Protein AF-A0A0D7AGB1-F1 (afdb_monomer_lite)

Secondary structure (DSSP, 8-state):
--STT-TT-SEEPPPEEETTEEEEEEESSEEEEE-TT--EEEEE---EEEEE-----SGGGHHHHHHHHHHHHHHHHHHHHHHS-TTS---HHHHHHHTSTT-SS--EEEEE--SSPPHHHHHHHHHHTTTS-EEEES--TT-GGGG-TTS-S---SSHHHHHHHHHH-HHHHHHHHHHHHHHHHHHHHH--S---HHHHHHHHHHHHHHHHS----------------------TT-HHHHHHHHHHTHHHHHHHHTS---------EEEE------------

Radius of gyration: 19.87 Å; chains: 1; bounding box: 62×45×57 Å

Structure (mmCIF, N/CA/C/O backbone):
data_AF-A0A0D7AGB1-F1
#
_entry.id   AF-A0A0D7AGB1-F1
#
loop_
_atom_site.group_PDB
_atom_site.id
_atom_site.type_symbol
_atom_site.label_atom_id
_atom_site.label_alt_id
_atom_site.label_comp_id
_atom_site.label_asym_id
_atom_site.label_entity_id
_atom_site.label_seq_id
_atom_site.pdbx_PDB_ins_code
_atom_site.Cartn_x
_atom_site.Cartn_y
_atom_site.Cartn_z
_atom_site.occupancy
_atom_site.B_iso_or_equiv
_atom_site.auth_seq_id
_atom_site.auth_comp_id
_atom_site.auth_asym_id
_atom_site.auth_atom_id
_atom_site.pdbx_PDB_model_num
ATOM 1 N N . LEU A 1 1 ? 2.735 13.817 9.075 1.00 76.62 1 LEU A N 1
ATOM 2 C CA . LEU A 1 1 ? 1.790 14.463 8.137 1.00 76.62 1 LEU A CA 1
ATOM 3 C C . LEU A 1 1 ? 0.468 13.712 8.002 1.00 76.62 1 LEU A C 1
ATOM 5 O O . LEU A 1 1 ? -0.556 14.354 8.106 1.00 76.62 1 LEU A O 1
ATOM 9 N N . LEU A 1 2 ? 0.457 12.399 7.732 1.00 88.81 2 LEU A N 1
ATOM 10 C CA . LEU A 1 2 ? -0.810 11.656 7.565 1.00 88.81 2 LEU A CA 1
ATOM 11 C C . LEU A 1 2 ? -1.476 11.236 8.883 1.00 88.81 2 LEU A C 1
ATOM 13 O O . LEU A 1 2 ? -2.690 11.061 8.925 1.00 88.81 2 LEU A O 1
ATOM 17 N N . LEU A 1 3 ? -0.676 11.041 9.933 1.00 93.25 3 LEU A N 1
ATOM 18 C CA . LEU A 1 3 ? -1.144 10.588 11.248 1.00 93.25 3 LEU A CA 1
ATOM 19 C C . LEU A 1 3 ? -1.276 11.727 12.258 1.00 93.25 3 LEU A C 1
ATOM 21 O O . LEU A 1 3 ? -2.039 11.616 13.204 1.00 93.25 3 LEU A O 1
ATOM 25 N N . ASP A 1 4 ? -0.507 12.798 12.072 1.00 92.38 4 ASP A N 1
ATOM 26 C CA . ASP A 1 4 ? -0.501 13.914 13.012 1.00 92.38 4 ASP A CA 1
ATOM 27 C C . ASP A 1 4 ? -1.794 14.724 12.809 1.00 92.38 4 ASP A C 1
ATOM 29 O O . ASP A 1 4 ? -2.192 14.953 11.665 1.00 92.38 4 ASP A O 1
ATOM 33 N N . ASP A 1 5 ? -2.449 15.105 13.909 1.00 91.88 5 ASP A N 1
ATOM 34 C CA . ASP A 1 5 ? -3.751 15.795 13.937 1.00 91.88 5 ASP A CA 1
ATOM 35 C C . ASP A 1 5 ? -4.896 15.044 13.222 1.00 91.88 5 ASP A C 1
ATOM 37 O O . ASP A 1 5 ? -5.830 15.659 12.708 1.00 91.88 5 ASP A O 1
ATOM 41 N N . ASN A 1 6 ? -4.826 13.708 13.155 1.00 93.56 6 ASN A N 1
ATOM 42 C CA . ASN A 1 6 ? -5.891 12.878 12.594 1.00 93.56 6 ASN A CA 1
ATOM 43 C C . ASN A 1 6 ? -6.820 12.336 13.691 1.00 93.56 6 ASN A C 1
ATOM 45 O O . ASN A 1 6 ? -6.431 11.424 14.419 1.00 93.56 6 ASN A O 1
ATOM 49 N N . ASP A 1 7 ? -8.053 12.842 13.761 1.00 95.38 7 ASP A N 1
ATOM 50 C CA . ASP A 1 7 ? -9.053 12.415 14.753 1.00 95.38 7 ASP A CA 1
ATOM 51 C C . ASP A 1 7 ? -9.481 10.938 14.605 1.00 95.38 7 ASP A C 1
ATOM 53 O O . ASP A 1 7 ? -9.991 10.349 15.558 1.00 95.38 7 ASP A O 1
ATOM 57 N N . ASP A 1 8 ? -9.252 10.311 13.443 1.00 94.06 8 ASP A N 1
ATOM 58 C CA . ASP A 1 8 ? -9.545 8.884 13.228 1.00 94.06 8 ASP A CA 1
ATOM 59 C C . ASP A 1 8 ? -8.484 7.948 13.824 1.00 94.06 8 ASP A C 1
ATOM 61 O O . ASP A 1 8 ? -8.670 6.728 13.847 1.00 94.06 8 ASP A O 1
ATOM 65 N N . VAL A 1 9 ? -7.337 8.482 14.249 1.00 96.25 9 VAL A N 1
ATOM 66 C CA . VAL A 1 9 ? -6.228 7.692 14.787 1.00 96.25 9 VAL A CA 1
ATOM 67 C C . VAL A 1 9 ? -6.311 7.689 16.310 1.00 96.25 9 VAL A C 1
ATOM 69 O O . VAL A 1 9 ? -6.087 8.704 16.963 1.00 96.25 9 VAL A O 1
ATOM 72 N N . VAL A 1 10 ? -6.609 6.525 16.889 1.00 96.81 10 VAL A N 1
ATOM 73 C CA . VAL A 1 10 ? -6.779 6.363 18.343 1.00 96.81 10 VAL A CA 1
ATOM 74 C C . VAL A 1 10 ? -5.462 6.156 19.085 1.00 96.81 10 VAL A C 1
ATOM 76 O O . VAL A 1 10 ? -5.370 6.461 20.270 1.00 96.81 10 VAL A O 1
ATOM 79 N N . ASP A 1 11 ? -4.452 5.620 18.401 1.00 96.94 11 ASP A N 1
ATOM 80 C CA . ASP A 1 11 ? -3.132 5.358 18.964 1.00 96.94 11 ASP A CA 1
ATOM 81 C C . ASP A 1 11 ? -2.068 5.446 17.870 1.00 96.94 11 ASP A C 1
ATOM 83 O O . ASP A 1 11 ? -2.295 5.033 16.728 1.00 96.94 11 ASP A O 1
ATOM 87 N N . THR A 1 12 ? -0.908 6.004 18.207 1.00 96.69 12 THR A N 1
ATOM 88 C CA . THR A 1 12 ? 0.216 6.133 17.280 1.00 96.69 12 THR A CA 1
ATOM 89 C C . THR A 1 12 ? 1.516 5.769 17.969 1.00 96.69 12 THR A C 1
ATOM 91 O O . THR A 1 12 ? 1.896 6.375 18.970 1.00 96.69 12 THR A O 1
ATOM 94 N N . GLU A 1 13 ? 2.253 4.841 17.372 1.00 96.25 13 GLU A N 1
ATOM 95 C CA . GLU A 1 13 ? 3.551 4.423 17.878 1.00 96.25 13 GLU A CA 1
ATOM 96 C C . GLU A 1 13 ? 4.656 5.419 17.505 1.00 96.25 13 GLU A C 1
ATOM 98 O O . GLU A 1 13 ? 4.549 6.234 16.576 1.00 96.25 13 GLU A O 1
ATOM 103 N N . THR A 1 14 ? 5.757 5.345 18.248 1.00 96.12 14 THR A N 1
ATOM 104 C CA . THR A 1 14 ? 6.997 6.037 17.898 1.00 96.12 14 THR A CA 1
ATOM 105 C C . THR A 1 14 ? 7.609 5.427 16.640 1.00 96.12 14 THR A C 1
ATOM 107 O O . THR A 1 14 ? 7.447 4.237 16.384 1.00 96.12 14 THR A O 1
ATOM 110 N N . TRP A 1 15 ? 8.353 6.227 15.874 1.00 95.38 15 TRP A N 1
ATOM 111 C CA . TRP A 1 15 ? 9.121 5.719 14.737 1.00 95.38 15 TRP A CA 1
ATOM 112 C C . TRP A 1 15 ? 10.121 4.641 15.182 1.00 95.38 15 TRP A C 1
ATOM 114 O O . TRP A 1 15 ? 10.916 4.860 16.096 1.00 95.38 15 TRP A O 1
ATOM 124 N N . GLU A 1 16 ? 10.079 3.497 14.510 1.00 95.69 16 GLU A N 1
ATOM 125 C CA . GLU A 1 16 ? 10.986 2.365 14.663 1.00 95.69 16 GLU A CA 1
ATOM 126 C C . GLU A 1 16 ? 11.999 2.367 13.510 1.00 95.69 16 GLU A C 1
ATOM 128 O O . GLU A 1 16 ? 11.624 2.406 12.340 1.00 95.69 16 GLU A O 1
ATOM 133 N N . GLU A 1 17 ? 13.294 2.333 13.821 1.00 93.50 17 GLU A N 1
ATOM 134 C CA . GLU A 1 17 ? 14.353 2.254 12.809 1.00 93.50 17 GLU A CA 1
ATOM 135 C C . GLU A 1 17 ? 14.469 0.818 12.276 1.00 93.50 17 GLU A C 1
ATOM 137 O O . GLU A 1 17 ? 14.823 -0.115 13.003 1.00 93.50 17 GLU A O 1
ATOM 142 N N . THR A 1 18 ? 14.217 0.656 10.985 1.00 90.62 18 THR A N 1
ATOM 143 C CA . THR A 1 18 ? 14.333 -0.601 10.242 1.00 90.62 18 THR A CA 1
ATOM 144 C C . THR A 1 18 ? 15.570 -0.577 9.346 1.00 90.62 18 THR A C 1
ATOM 146 O O . THR A 1 18 ? 16.191 0.458 9.127 1.00 90.62 18 THR A O 1
ATOM 149 N N . GLU A 1 19 ? 15.915 -1.728 8.780 1.00 85.88 19 GLU A N 1
ATOM 150 C CA . GLU A 1 19 ? 16.999 -1.860 7.794 1.00 85.88 19 GLU A CA 1
ATOM 151 C C . GLU A 1 19 ? 16.764 -1.065 6.490 1.00 85.88 19 GLU A C 1
ATOM 153 O O . GLU A 1 19 ? 17.699 -0.848 5.720 1.00 85.88 19 GLU A O 1
ATOM 158 N N . HIS A 1 20 ? 15.531 -0.621 6.220 1.00 83.44 20 HIS A N 1
ATOM 159 C CA . HIS A 1 20 ? 15.181 0.089 4.985 1.00 83.44 20 HIS A CA 1
ATOM 160 C C . HIS A 1 20 ? 14.668 1.505 5.201 1.00 83.44 20 HIS A C 1
ATOM 162 O O . HIS A 1 20 ? 14.245 2.126 4.231 1.00 83.44 20 HIS A O 1
ATOM 168 N N . GLY A 1 21 ? 14.678 2.009 6.434 1.00 88.81 21 GLY A N 1
ATOM 169 C CA . GLY A 1 21 ? 14.111 3.306 6.786 1.00 88.81 21 GLY A CA 1
ATOM 170 C C . GLY A 1 21 ? 13.375 3.265 8.116 1.00 88.81 21 GLY A C 1
ATOM 171 O O . GLY A 1 21 ? 13.679 2.445 8.975 1.00 88.81 21 GLY A O 1
ATOM 172 N N . ARG A 1 22 ? 12.378 4.122 8.296 1.00 93.12 22 ARG A N 1
ATOM 173 C CA . ARG A 1 22 ? 11.648 4.273 9.558 1.00 93.12 22 ARG A CA 1
ATOM 174 C C . ARG A 1 22 ? 10.227 3.765 9.410 1.00 93.12 22 ARG A C 1
ATOM 176 O O . ARG A 1 22 ? 9.532 4.155 8.484 1.00 93.12 22 ARG A O 1
ATOM 183 N N . LEU A 1 23 ? 9.773 2.923 10.321 1.00 94.94 23 LEU A N 1
ATOM 184 C CA . LEU A 1 23 ? 8.415 2.398 10.341 1.00 94.94 23 LEU A CA 1
ATOM 185 C C . LEU A 1 23 ? 7.621 3.073 11.455 1.00 94.94 23 LEU A C 1
ATOM 187 O O . LEU A 1 23 ? 8.089 3.174 12.584 1.00 94.94 23 LEU A O 1
ATOM 191 N N . ARG A 1 24 ? 6.409 3.525 11.156 1.00 95.69 24 ARG A N 1
ATOM 192 C CA . ARG A 1 24 ? 5.459 4.014 12.157 1.00 95.69 24 ARG A CA 1
ATOM 193 C C . ARG A 1 24 ? 4.166 3.247 12.029 1.00 95.69 24 ARG A C 1
ATOM 195 O O . ARG A 1 24 ? 3.617 3.146 10.931 1.00 95.69 24 ARG A O 1
ATOM 202 N N . ARG A 1 25 ? 3.679 2.731 13.153 1.00 96.56 25 ARG A N 1
ATOM 203 C CA . ARG A 1 25 ? 2.378 2.072 13.230 1.00 96.56 25 ARG A CA 1
ATOM 204 C C . ARG A 1 25 ? 1.368 2.981 13.899 1.00 96.56 25 ARG A C 1
ATOM 206 O O . ARG A 1 25 ? 1.714 3.797 14.754 1.00 96.56 25 ARG A O 1
ATOM 213 N N . ALA A 1 26 ? 0.125 2.841 13.483 1.00 96.88 26 ALA A N 1
ATOM 214 C CA . ALA A 1 26 ? -0.999 3.546 14.059 1.00 96.88 26 ALA A CA 1
ATOM 215 C C . ALA A 1 26 ? -2.240 2.659 14.056 1.00 96.88 26 ALA A C 1
ATOM 217 O O . ALA A 1 26 ? -2.335 1.681 13.306 1.00 96.88 26 ALA A O 1
ATOM 218 N N . SER A 1 27 ? -3.187 3.023 14.908 1.00 96.75 27 SER A N 1
ATOM 219 C CA . SER A 1 27 ? -4.450 2.319 15.078 1.00 96.75 27 SER A CA 1
ATOM 220 C C . SER A 1 27 ? -5.605 3.267 14.841 1.00 96.75 27 SER A C 1
ATOM 222 O O . SER A 1 27 ? -5.594 4.383 15.352 1.00 96.75 27 SER A O 1
ATOM 224 N N . THR A 1 28 ? -6.625 2.814 14.118 1.00 96.12 28 THR A N 1
ATOM 225 C CA . THR A 1 28 ? -7.886 3.561 13.961 1.00 96.12 28 THR A CA 1
ATOM 226 C C . THR A 1 28 ? -9.000 3.038 14.868 1.00 96.12 28 THR A C 1
ATOM 228 O O . THR A 1 28 ? -10.101 3.574 14.879 1.00 96.12 28 THR A O 1
ATOM 231 N N . TYR A 1 29 ? -8.743 1.960 15.613 1.00 96.06 29 TYR A N 1
ATOM 232 C CA . TYR A 1 29 ? -9.654 1.406 16.610 1.00 96.06 29 TYR A CA 1
ATOM 233 C C . TYR A 1 29 ? -8.893 0.588 17.663 1.00 96.06 29 TYR A C 1
ATOM 235 O O . TYR A 1 29 ? -7.725 0.232 17.480 1.00 96.06 29 TYR A O 1
ATOM 243 N N . TRP A 1 30 ? -9.588 0.287 18.759 1.00 96.19 30 TRP A N 1
ATOM 244 C CA . TRP A 1 30 ? -9.137 -0.613 19.818 1.00 96.19 30 TRP A CA 1
ATOM 245 C C . TRP A 1 30 ? -9.705 -2.015 19.588 1.00 96.19 30 TRP A C 1
ATOM 247 O O . TRP A 1 30 ? -10.876 -2.161 19.237 1.00 96.19 30 TRP A O 1
ATOM 257 N N . ILE A 1 31 ? -8.888 -3.043 19.792 1.00 95.00 31 ILE A N 1
ATOM 258 C CA . ILE A 1 31 ? -9.320 -4.439 19.839 1.00 95.00 31 ILE A CA 1
ATOM 259 C C . ILE A 1 31 ? -9.666 -4.757 21.292 1.00 95.00 31 ILE A C 1
ATOM 261 O O . ILE A 1 31 ? -8.814 -4.661 22.174 1.00 95.00 31 ILE A O 1
ATOM 265 N N . GLU A 1 32 ? -10.917 -5.138 21.534 1.00 95.75 32 GLU A N 1
ATOM 266 C CA . GLU A 1 32 ? -11.351 -5.665 22.825 1.00 95.75 32 GLU A CA 1
ATOM 267 C C . GLU A 1 32 ? -10.978 -7.149 22.918 1.00 95.75 32 GLU A C 1
ATOM 269 O O . GLU A 1 32 ? -11.381 -7.966 22.086 1.00 95.75 32 GLU A O 1
ATOM 274 N N . GLN A 1 33 ? -10.207 -7.502 23.939 1.00 94.06 33 GLN A N 1
ATOM 275 C CA . GLN A 1 33 ? -9.873 -8.874 24.285 1.00 94.06 33 GLN A CA 1
ATOM 276 C C . GLN A 1 33 ? -10.404 -9.199 25.680 1.00 94.06 33 GLN A C 1
ATOM 278 O O . GLN A 1 33 ? -10.357 -8.367 26.584 1.00 94.06 33 GLN A O 1
ATOM 283 N N . LYS A 1 34 ? -10.877 -10.433 25.868 1.00 96.19 34 LYS A N 1
ATOM 284 C CA . LYS A 1 34 ? -11.236 -10.963 27.188 1.00 96.19 34 LYS A CA 1
ATOM 285 C C . LYS A 1 34 ? -10.221 -12.019 27.579 1.00 96.19 34 LYS A C 1
ATOM 287 O O . LYS A 1 34 ? -10.012 -12.976 26.832 1.00 96.19 34 LYS A O 1
ATOM 292 N N . ASP A 1 35 ? -9.573 -11.830 28.721 1.00 93.88 35 ASP A N 1
ATOM 293 C CA . ASP A 1 35 ? -8.626 -12.816 29.229 1.00 93.88 35 ASP A CA 1
ATOM 294 C C . ASP A 1 35 ? -9.345 -14.061 29.790 1.00 93.88 35 ASP A C 1
ATOM 296 O O . ASP A 1 35 ? -10.575 -14.132 29.866 1.00 93.88 35 ASP A O 1
ATOM 300 N N . ALA A 1 36 ? -8.576 -15.075 30.200 1.00 94.81 36 ALA A N 1
ATOM 301 C CA . ALA A 1 36 ? -9.122 -16.310 30.772 1.00 94.81 36 ALA A CA 1
ATOM 302 C C . ALA A 1 36 ? -9.906 -16.094 32.086 1.00 94.81 36 ALA A C 1
ATOM 304 O O . ALA A 1 36 ? -10.612 -16.998 32.534 1.00 94.81 36 ALA A O 1
ATOM 305 N N . HIS A 1 37 ? -9.781 -14.918 32.706 1.00 95.06 37 HIS A N 1
ATOM 306 C CA . HIS A 1 37 ? -10.497 -14.517 33.913 1.00 95.06 37 HIS A CA 1
ATOM 307 C C . HIS A 1 37 ? -11.737 -13.660 33.607 1.00 95.06 37 HIS A C 1
ATOM 309 O O . HIS A 1 37 ? -12.465 -13.299 34.531 1.00 95.06 37 HIS A O 1
ATOM 315 N N . GLY A 1 38 ? -12.006 -13.373 32.329 1.00 94.50 38 GLY A N 1
ATOM 316 C CA . GLY A 1 38 ? -13.118 -12.539 31.885 1.00 94.50 38 GLY A CA 1
ATOM 317 C C . GLY A 1 38 ? -12.878 -11.038 32.061 1.00 94.50 38 GLY A C 1
ATOM 318 O O . GLY A 1 38 ? -13.838 -10.275 31.964 1.00 94.50 38 GLY A O 1
ATOM 319 N N . LEU A 1 39 ? -11.640 -10.607 32.326 1.00 94.81 39 LEU A N 1
ATOM 320 C CA . LEU A 1 39 ? -11.289 -9.190 32.366 1.00 94.81 39 LEU A CA 1
ATOM 321 C C . LEU A 1 39 ? -11.138 -8.657 30.941 1.00 94.81 39 LEU A C 1
ATOM 323 O O . LEU A 1 39 ? -10.498 -9.279 30.090 1.00 94.81 39 LEU A O 1
ATOM 327 N N . GLU A 1 40 ? -11.741 -7.497 30.698 1.00 96.44 40 GLU A N 1
ATOM 328 C CA . GLU A 1 40 ? -11.644 -6.780 29.431 1.00 96.44 40 GLU A CA 1
ATOM 329 C C . GLU A 1 40 ? -10.308 -6.030 29.365 1.00 96.44 40 GLU A C 1
ATOM 331 O O . GLU A 1 40 ? -9.956 -5.258 30.260 1.00 96.44 40 GLU A O 1
ATOM 336 N N . HIS A 1 41 ? -9.561 -6.269 28.293 1.00 94.75 41 HIS A N 1
ATOM 337 C CA . HIS A 1 41 ? -8.324 -5.584 27.953 1.00 94.75 41 HIS A CA 1
ATOM 338 C C . HIS A 1 41 ? -8.462 -4.997 26.549 1.00 94.75 41 HIS A C 1
ATOM 340 O O . HIS A 1 41 ? -8.904 -5.678 25.626 1.00 94.75 41 HIS A O 1
ATOM 346 N N . PHE A 1 42 ? -8.060 -3.741 26.380 1.00 95.31 42 PHE A N 1
ATOM 347 C CA . PHE A 1 42 ? -8.079 -3.065 25.089 1.00 95.31 42 PHE A CA 1
ATOM 348 C C . PHE A 1 42 ? -6.653 -2.926 24.581 1.00 95.31 42 PHE A C 1
ATOM 350 O O . PHE A 1 42 ? -5.798 -2.374 25.272 1.00 95.31 42 PHE A O 1
ATOM 357 N N . GLU A 1 43 ? -6.398 -3.408 23.370 1.00 95.62 43 GLU A N 1
ATOM 358 C CA . GLU A 1 43 ? -5.117 -3.220 22.693 1.00 95.62 43 GLU A CA 1
ATOM 359 C C . GLU A 1 43 ? -5.293 -2.413 21.398 1.00 95.62 43 GLU A C 1
ATOM 361 O O . GLU A 1 43 ? -6.339 -2.499 20.748 1.00 95.62 43 GLU A O 1
ATOM 366 N N . PRO A 1 44 ? -4.307 -1.593 21.012 1.00 96.38 44 PRO A N 1
ATOM 367 C CA . PRO A 1 44 ? -4.365 -0.852 19.759 1.00 96.38 44 PRO A CA 1
ATOM 368 C C . PRO A 1 44 ? -4.294 -1.822 18.566 1.00 96.38 44 PRO A C 1
ATOM 370 O O . PRO A 1 44 ? -3.458 -2.725 18.542 1.00 96.38 44 PRO A O 1
ATOM 373 N N . ALA A 1 45 ? -5.155 -1.641 17.557 1.00 95.19 45 ALA A N 1
ATOM 374 C CA . ALA A 1 45 ? -5.264 -2.577 16.432 1.00 95.19 45 ALA A CA 1
ATOM 375 C C . ALA A 1 45 ? -4.043 -2.626 15.497 1.00 95.19 45 ALA A C 1
ATOM 377 O O . ALA A 1 45 ? -3.876 -3.596 14.758 1.00 95.19 45 ALA A O 1
ATOM 378 N N . ARG A 1 46 ? -3.217 -1.571 15.493 1.00 95.81 46 ARG A N 1
ATOM 379 C CA . ARG A 1 46 ? -2.021 -1.403 14.647 1.00 95.81 46 ARG A CA 1
ATOM 380 C C . ARG A 1 46 ? -2.298 -1.655 13.162 1.00 95.81 46 ARG A C 1
ATOM 382 O O . ARG A 1 46 ? -1.494 -2.254 12.455 1.00 95.81 46 ARG A O 1
ATOM 389 N N . ASN A 1 47 ? -3.459 -1.207 12.688 1.00 93.94 47 ASN A N 1
ATOM 390 C CA . ASN A 1 47 ? -3.970 -1.513 11.354 1.00 93.94 47 ASN A CA 1
ATOM 391 C C . ASN A 1 47 ? -3.454 -0.580 10.239 1.00 93.94 47 ASN A C 1
ATOM 393 O O . ASN A 1 47 ? -3.862 -0.705 9.077 1.00 93.94 47 ASN A O 1
ATOM 397 N N . VAL A 1 48 ? -2.579 0.365 10.587 1.00 95.81 48 VAL A N 1
ATOM 398 C CA . VAL A 1 48 ? -1.937 1.308 9.668 1.00 95.81 48 VAL A CA 1
ATOM 399 C C . VAL A 1 48 ? -0.428 1.245 9.862 1.00 95.81 48 VAL A C 1
ATOM 401 O O . VAL A 1 48 ? 0.064 1.458 10.967 1.00 95.81 48 VAL A O 1
ATOM 404 N N . GLU A 1 49 ? 0.307 1.011 8.778 1.00 95.94 49 GLU A N 1
ATOM 405 C CA . GLU A 1 49 ? 1.767 0.999 8.750 1.00 95.94 49 GLU A CA 1
ATOM 406 C C . GLU A 1 49 ? 2.296 2.007 7.719 1.00 95.94 49 GLU A C 1
ATOM 408 O O . GLU A 1 49 ? 1.901 2.049 6.552 1.00 95.94 49 GLU A O 1
ATOM 413 N N . ILE A 1 50 ? 3.222 2.853 8.149 1.00 95.88 50 ILE A N 1
ATOM 414 C CA . ILE A 1 50 ? 3.862 3.856 7.304 1.00 95.88 50 ILE A CA 1
ATOM 415 C C . ILE A 1 50 ? 5.364 3.603 7.343 1.00 95.88 50 ILE A C 1
ATOM 417 O O . ILE A 1 50 ? 6.004 3.826 8.368 1.00 95.88 50 ILE A O 1
ATOM 421 N N . LEU A 1 51 ? 5.920 3.139 6.227 1.00 95.56 51 LEU A N 1
ATOM 422 C CA . LEU A 1 51 ? 7.344 2.895 6.047 1.00 95.56 51 LEU A CA 1
ATOM 423 C C . LEU A 1 51 ? 7.983 4.056 5.288 1.00 95.56 51 LEU A C 1
ATOM 425 O O . LEU A 1 51 ? 7.812 4.212 4.087 1.00 95.56 51 LEU A O 1
ATOM 429 N N . GLU A 1 52 ? 8.769 4.856 5.977 1.00 93.50 52 GLU A N 1
ATOM 430 C CA . GLU A 1 52 ? 9.574 5.928 5.423 1.00 93.50 52 GLU A CA 1
ATOM 431 C C . GLU A 1 52 ? 10.991 5.438 5.087 1.00 93.50 52 GLU A C 1
ATOM 433 O O . GLU A 1 52 ? 11.889 5.445 5.918 1.00 93.50 52 GLU A O 1
ATOM 438 N N . VAL A 1 53 ? 11.185 5.004 3.850 1.00 90.88 53 VAL A N 1
ATOM 439 C CA . VAL A 1 53 ? 12.466 4.702 3.202 1.00 90.88 53 VAL A CA 1
ATOM 440 C C . VAL A 1 53 ? 13.310 5.954 3.033 1.00 90.88 53 VAL A C 1
ATOM 442 O O . VAL A 1 53 ? 12.751 6.996 2.786 1.00 90.88 53 VAL A O 1
ATOM 445 N N . PRO A 1 54 ? 14.639 5.932 3.086 1.00 83.81 54 PRO A N 1
ATOM 446 C CA . PRO A 1 54 ? 15.398 7.155 2.951 1.00 83.81 54 PRO A CA 1
ATOM 447 C C . PRO A 1 54 ? 15.590 7.721 1.548 1.00 83.81 54 PRO A C 1
ATOM 449 O O . PRO A 1 54 ? 16.066 7.020 0.660 1.00 83.81 54 PRO A O 1
ATOM 452 N N . SER A 1 55 ? 15.299 9.021 1.357 1.00 74.56 55 SER A N 1
ATOM 453 C CA . SER A 1 55 ? 15.862 9.787 0.239 1.00 74.56 55 SER A CA 1
ATOM 454 C C . SER A 1 55 ? 17.341 9.957 0.528 1.00 74.56 55 SER A C 1
ATOM 456 O O . SER A 1 55 ? 17.741 10.706 1.416 1.00 74.56 55 SER A O 1
ATOM 458 N N . SER A 1 56 ? 18.153 9.193 -0.184 1.00 66.25 56 SER A N 1
ATOM 459 C CA .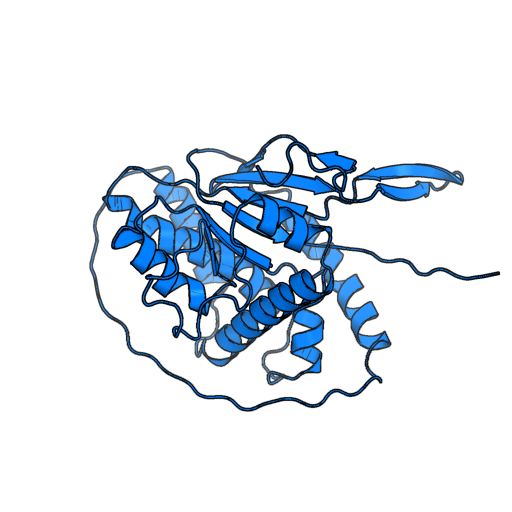 SER A 1 56 ? 19.589 9.384 -0.162 1.00 66.25 56 SER A CA 1
ATOM 460 C C . SER A 1 56 ? 19.925 10.581 -1.042 1.00 66.25 56 SER A C 1
ATOM 462 O O . SER A 1 56 ? 19.642 10.575 -2.238 1.00 66.25 56 SER A O 1
ATOM 464 N N . ASP A 1 57 ? 20.555 11.592 -0.452 1.00 67.81 57 ASP A N 1
ATOM 465 C CA . ASP A 1 57 ? 21.047 12.768 -1.178 1.00 67.81 57 ASP A CA 1
ATOM 466 C C . ASP A 1 57 ? 22.238 12.439 -2.108 1.00 67.81 57 ASP A C 1
ATOM 468 O O . ASP A 1 57 ? 22.697 13.293 -2.870 1.00 67.81 57 ASP A O 1
ATOM 472 N N . ASP A 1 58 ? 22.766 11.208 -2.067 1.00 70.44 58 ASP A N 1
ATOM 473 C CA . ASP A 1 58 ? 23.870 10.776 -2.922 1.00 70.44 58 ASP A CA 1
ATOM 474 C C . ASP A 1 58 ? 23.351 10.340 -4.304 1.00 70.44 58 ASP A C 1
ATOM 476 O O . ASP A 1 58 ? 22.586 9.388 -4.437 1.00 70.44 58 ASP A O 1
ATOM 480 N N . VAL A 1 59 ? 23.826 11.000 -5.364 1.00 51.56 59 VAL A N 1
ATOM 481 C CA . VAL A 1 59 ? 23.478 10.752 -6.781 1.00 51.56 59 VAL A CA 1
ATOM 482 C C . VAL A 1 59 ? 23.726 9.292 -7.208 1.00 51.56 59 VAL A C 1
ATOM 484 O O . VAL A 1 59 ? 23.136 8.801 -8.168 1.00 51.56 59 VAL A O 1
ATOM 487 N N . ARG A 1 60 ? 24.569 8.536 -6.488 1.00 58.00 60 ARG A N 1
ATOM 488 C CA . ARG A 1 60 ? 24.772 7.091 -6.737 1.00 58.00 60 ARG A CA 1
ATOM 489 C C . ARG A 1 60 ? 23.632 6.212 -6.211 1.00 58.00 60 ARG A C 1
ATOM 491 O O . ARG A 1 60 ? 23.593 5.017 -6.510 1.00 58.00 60 ARG A O 1
ATOM 498 N N . SER A 1 61 ? 22.704 6.795 -5.460 1.00 69.12 61 SER A N 1
ATOM 499 C CA . SER A 1 61 ? 21.620 6.099 -4.783 1.00 69.12 61 SER A CA 1
ATOM 500 C C . SER A 1 61 ? 20.382 5.873 -5.643 1.00 69.12 61 SER A C 1
ATOM 502 O O . SER A 1 61 ? 19.464 5.198 -5.190 1.00 69.12 61 SER A O 1
ATOM 504 N N . GLU A 1 62 ? 20.324 6.364 -6.879 1.00 76.06 62 GLU A N 1
ATOM 505 C CA . GLU A 1 62 ? 19.106 6.239 -7.685 1.00 76.06 62 GLU A CA 1
ATOM 506 C C . GLU A 1 62 ? 18.709 4.774 -7.929 1.00 76.06 62 GLU A C 1
ATOM 508 O O . GLU A 1 62 ? 17.612 4.319 -7.597 1.00 76.06 62 GLU A O 1
ATOM 513 N N . TYR A 1 63 ? 19.660 3.994 -8.446 1.00 81.38 63 TYR A N 1
ATOM 514 C CA . TYR A 1 63 ? 19.490 2.561 -8.665 1.00 81.38 63 TYR A CA 1
ATOM 515 C C . TYR A 1 63 ? 19.323 1.796 -7.348 1.00 81.38 63 TYR A C 1
ATOM 517 O O . TYR A 1 63 ? 18.593 0.807 -7.288 1.00 81.38 63 TYR A O 1
ATOM 525 N N . ILE A 1 64 ? 19.988 2.257 -6.285 1.00 81.81 64 ILE A N 1
ATOM 526 C CA . ILE A 1 64 ? 19.895 1.647 -4.958 1.00 81.81 64 ILE A CA 1
ATOM 527 C C . ILE A 1 64 ? 18.482 1.834 -4.403 1.00 81.81 64 ILE A C 1
ATOM 529 O O . ILE A 1 64 ? 17.891 0.854 -3.968 1.00 81.81 64 ILE A O 1
ATOM 533 N N . ALA A 1 65 ? 17.900 3.029 -4.509 1.00 85.19 65 ALA A N 1
ATOM 534 C CA . ALA A 1 65 ? 16.546 3.327 -4.059 1.00 85.19 65 ALA A CA 1
ATOM 535 C C . ALA A 1 65 ? 15.516 2.477 -4.807 1.00 85.19 65 ALA A C 1
ATOM 537 O O . ALA A 1 65 ? 14.706 1.803 -4.175 1.00 85.19 65 ALA A O 1
ATOM 538 N N . ILE A 1 66 ? 15.595 2.415 -6.144 1.00 88.88 66 ILE A N 1
ATOM 539 C CA . ILE A 1 66 ? 14.701 1.562 -6.944 1.00 88.88 66 ILE A CA 1
ATOM 540 C C . ILE A 1 66 ? 14.845 0.095 -6.531 1.00 88.88 66 ILE A C 1
ATOM 542 O O . ILE A 1 66 ? 13.838 -0.594 -6.380 1.00 88.88 66 ILE A O 1
ATOM 546 N N . ARG A 1 67 ? 16.072 -0.394 -6.307 1.00 88.69 67 ARG A N 1
ATOM 547 C CA . ARG A 1 67 ? 16.305 -1.773 -5.854 1.00 88.69 67 ARG A CA 1
ATOM 548 C C . ARG A 1 67 ? 15.758 -2.041 -4.461 1.00 88.69 67 ARG A C 1
ATOM 550 O O . ARG A 1 67 ? 15.110 -3.068 -4.279 1.00 88.69 67 ARG A O 1
ATOM 557 N N . VAL A 1 68 ? 16.013 -1.159 -3.499 1.00 88.88 68 VAL A N 1
ATOM 558 C CA . VAL A 1 68 ? 15.513 -1.285 -2.123 1.00 88.88 68 VAL A CA 1
ATOM 559 C C . VAL A 1 68 ? 13.989 -1.309 -2.141 1.00 88.88 68 VAL A C 1
ATOM 561 O O . VAL A 1 68 ? 13.394 -2.251 -1.628 1.00 88.88 68 VAL A O 1
ATOM 564 N N . LEU A 1 69 ? 13.360 -0.361 -2.839 1.00 91.56 69 LEU A N 1
ATOM 565 C CA . LEU A 1 69 ? 11.905 -0.284 -2.966 1.00 91.56 69 LEU A CA 1
ATOM 566 C C . LEU A 1 69 ? 11.312 -1.493 -3.682 1.00 91.56 69 LEU A C 1
ATOM 568 O O . LEU A 1 69 ? 10.336 -2.064 -3.209 1.00 91.56 69 LEU A O 1
ATOM 572 N N . SER A 1 70 ? 11.928 -1.936 -4.777 1.00 93.06 70 SER A N 1
ATOM 573 C CA . SER A 1 70 ? 11.494 -3.153 -5.470 1.00 93.06 70 SER A CA 1
ATOM 574 C C . SER A 1 70 ? 11.595 -4.370 -4.556 1.00 93.06 70 SER A C 1
ATOM 576 O O . SER A 1 70 ? 10.717 -5.224 -4.572 1.00 93.06 70 SER A O 1
ATOM 578 N N . THR A 1 71 ? 12.646 -4.457 -3.737 1.00 90.69 71 THR A N 1
ATOM 579 C CA . THR A 1 71 ? 12.828 -5.604 -2.841 1.00 90.69 71 THR A CA 1
ATOM 580 C C . THR A 1 71 ? 11.834 -5.580 -1.683 1.00 90.69 71 THR A C 1
ATOM 582 O O . THR A 1 71 ? 11.264 -6.622 -1.368 1.00 90.69 71 THR A O 1
ATOM 585 N N . LEU A 1 72 ? 11.557 -4.399 -1.122 1.00 92.69 72 LEU A N 1
ATOM 586 C CA . LEU A 1 72 ? 10.480 -4.191 -0.155 1.00 92.69 72 LEU A CA 1
ATOM 587 C C . LEU A 1 72 ? 9.134 -4.639 -0.730 1.00 92.69 72 LEU A C 1
ATOM 589 O O . LEU A 1 72 ? 8.468 -5.467 -0.123 1.00 92.69 72 LEU A O 1
ATOM 593 N N . ILE A 1 73 ? 8.761 -4.154 -1.919 1.00 94.50 73 ILE A N 1
ATOM 594 C CA . ILE A 1 73 ? 7.474 -4.471 -2.562 1.00 94.50 73 ILE A CA 1
ATOM 595 C C . ILE A 1 73 ? 7.366 -5.963 -2.898 1.00 94.50 73 ILE A C 1
ATOM 597 O O . ILE A 1 73 ? 6.320 -6.574 -2.680 1.00 94.50 73 ILE A O 1
ATOM 601 N N . HIS A 1 74 ? 8.443 -6.574 -3.396 1.00 94.62 74 HIS A N 1
ATOM 602 C CA . HIS A 1 74 ? 8.434 -7.991 -3.749 1.00 94.62 74 HIS A CA 1
ATOM 603 C C . HIS A 1 74 ? 8.421 -8.922 -2.528 1.00 94.62 74 HIS A C 1
ATOM 605 O O . HIS A 1 74 ? 7.946 -10.047 -2.648 1.00 94.62 74 HIS A O 1
ATOM 611 N N . GLY A 1 75 ? 8.892 -8.499 -1.350 1.00 93.44 75 GLY A N 1
ATOM 612 C CA . GLY A 1 75 ? 8.881 -9.336 -0.140 1.00 93.44 75 GLY A CA 1
ATOM 613 C C . GLY A 1 75 ? 7.489 -9.913 0.188 1.00 93.44 75 GLY A C 1
ATOM 614 O O . GLY A 1 75 ? 7.333 -11.140 0.276 1.00 93.44 75 GLY A O 1
ATOM 615 N N . PRO A 1 76 ? 6.448 -9.068 0.307 1.00 95.62 76 PRO A N 1
ATOM 616 C CA . PRO A 1 76 ? 5.064 -9.514 0.414 1.00 95.62 76 PRO A CA 1
ATOM 617 C C . PRO A 1 76 ? 4.569 -10.313 -0.791 1.00 95.62 76 PRO A C 1
ATOM 619 O O . PRO A 1 76 ? 3.817 -11.264 -0.598 1.00 95.62 76 PRO A O 1
ATOM 622 N N . PHE A 1 77 ? 5.003 -9.981 -2.012 1.00 95.44 77 PHE A N 1
ATOM 623 C CA . PHE A 1 77 ? 4.596 -10.713 -3.218 1.00 95.44 77 PHE A CA 1
ATOM 624 C C . PHE A 1 77 ? 5.059 -12.166 -3.150 1.00 95.44 77 PHE A C 1
ATOM 626 O O . PHE A 1 77 ? 4.248 -13.072 -3.289 1.00 95.44 77 PHE A O 1
ATOM 633 N N . HIS A 1 78 ? 6.329 -12.402 -2.827 1.00 93.62 78 HIS A N 1
ATOM 634 C CA . HIS A 1 78 ? 6.860 -13.751 -2.635 1.00 93.62 78 HIS A CA 1
ATOM 635 C C . HIS A 1 78 ? 6.194 -14.481 -1.472 1.00 93.62 78 HIS A C 1
ATOM 637 O O . HIS A 1 78 ? 5.946 -15.676 -1.558 1.00 93.62 78 HIS A O 1
ATOM 643 N N . THR A 1 79 ? 5.875 -13.773 -0.386 1.00 93.00 79 THR A N 1
ATOM 644 C CA . THR A 1 79 ? 5.155 -14.379 0.743 1.00 93.00 79 THR A CA 1
ATOM 645 C C . THR A 1 79 ? 3.752 -14.824 0.339 1.00 93.00 79 THR A C 1
ATOM 647 O O . THR A 1 79 ? 3.324 -15.899 0.743 1.00 93.00 79 THR A O 1
ATOM 650 N N . MET A 1 80 ? 3.048 -14.025 -0.463 1.00 94.38 80 MET A N 1
ATOM 651 C CA . MET A 1 80 ? 1.733 -14.382 -0.990 1.00 94.38 80 MET A CA 1
ATOM 652 C C . MET A 1 80 ? 1.820 -15.500 -2.026 1.00 94.38 80 MET A C 1
ATOM 654 O O . MET A 1 80 ? 1.011 -16.417 -1.983 1.00 94.38 80 MET A O 1
ATOM 658 N N . ASP A 1 81 ? 2.802 -15.460 -2.922 1.00 93.69 81 ASP A N 1
ATOM 659 C CA . ASP A 1 81 ? 3.013 -16.493 -3.938 1.00 93.69 81 ASP A CA 1
ATOM 660 C C . ASP A 1 81 ? 3.376 -17.849 -3.312 1.00 93.69 81 ASP A C 1
ATOM 662 O O . ASP A 1 81 ? 2.794 -18.857 -3.684 1.00 93.69 81 ASP A O 1
ATOM 666 N N . ASP A 1 82 ? 4.209 -17.878 -2.263 1.00 91.56 82 ASP A N 1
ATOM 667 C CA . ASP A 1 82 ? 4.499 -19.095 -1.481 1.00 91.56 82 ASP A CA 1
ATOM 668 C C . ASP A 1 82 ? 3.215 -19.741 -0.903 1.00 91.56 82 ASP A C 1
ATOM 670 O O . ASP A 1 82 ? 3.171 -20.951 -0.666 1.00 91.56 82 ASP A O 1
ATOM 674 N N . LEU A 1 83 ? 2.180 -18.937 -0.629 1.00 92.25 83 LEU A N 1
ATOM 675 C CA . LEU A 1 83 ? 0.916 -19.376 -0.024 1.00 92.25 83 LEU A CA 1
ATOM 676 C C . LEU A 1 83 ? -0.158 -19.725 -1.062 1.00 92.25 83 LEU A C 1
ATOM 678 O O . LEU A 1 83 ? -1.147 -20.380 -0.727 1.00 92.25 83 LEU A O 1
ATOM 682 N N . LEU A 1 84 ? 0.026 -19.307 -2.312 1.00 92.06 84 LEU A N 1
ATOM 683 C CA . LEU A 1 84 ? -0.895 -19.538 -3.416 1.00 92.06 84 LEU A CA 1
ATOM 684 C C . LEU A 1 84 ? -0.301 -20.600 -4.341 1.00 92.06 84 LEU A C 1
ATOM 686 O O . LEU A 1 84 ? 0.786 -20.432 -4.874 1.00 92.06 84 LEU A O 1
ATOM 690 N N . SER A 1 85 ? -0.997 -21.712 -4.583 1.00 86.75 85 SER A N 1
ATOM 691 C CA . SER A 1 85 ? -0.414 -22.747 -5.448 1.00 86.75 85 SER A CA 1
ATOM 692 C C . SER A 1 85 ? -0.226 -22.221 -6.876 1.00 86.75 85 SER A C 1
ATOM 694 O O . SER A 1 85 ? -1.143 -21.616 -7.441 1.00 86.75 85 SER A O 1
ATOM 696 N N . ALA A 1 86 ? 0.937 -22.500 -7.471 1.00 86.00 86 ALA A N 1
ATOM 697 C CA . ALA A 1 86 ? 1.303 -22.081 -8.828 1.00 86.00 86 ALA A CA 1
ATOM 698 C C . ALA A 1 86 ? 0.283 -22.516 -9.897 1.00 86.00 86 ALA A C 1
ATOM 700 O O . ALA A 1 86 ? 0.108 -21.832 -10.899 1.00 86.00 86 ALA A O 1
ATOM 701 N N . ASP A 1 87 ? -0.445 -23.605 -9.644 1.00 88.00 87 ASP A N 1
ATOM 702 C CA . ASP A 1 87 ? -1.423 -24.173 -10.575 1.00 88.00 87 ASP A CA 1
ATOM 703 C C . ASP A 1 87 ? -2.722 -23.356 -10.702 1.00 88.00 87 ASP A C 1
ATOM 705 O O . ASP A 1 87 ? -3.542 -23.634 -11.578 1.00 88.00 87 ASP A O 1
ATOM 709 N N . HIS A 1 88 ? -2.946 -22.354 -9.842 1.00 87.56 88 HIS A N 1
ATOM 710 C CA . HIS A 1 88 ? -4.173 -21.558 -9.877 1.00 87.56 88 HIS A CA 1
ATOM 711 C C . HIS A 1 88 ? -3.991 -20.310 -10.746 1.00 87.56 88 HIS A C 1
ATOM 713 O O . HIS A 1 88 ? -3.270 -19.395 -10.328 1.00 87.56 88 HIS A O 1
ATOM 719 N N . PRO A 1 89 ? -4.663 -20.200 -11.906 1.00 90.56 89 PRO A N 1
ATOM 720 C CA . PRO A 1 89 ? -4.625 -18.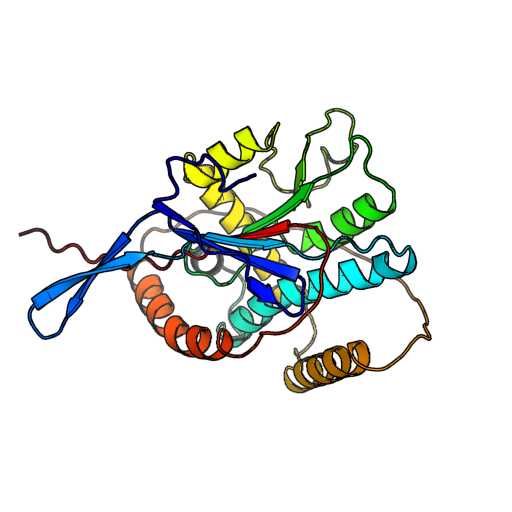971 -12.686 1.00 90.56 89 PRO A CA 1
ATOM 721 C C . PRO A 1 89 ? -5.209 -17.804 -11.881 1.00 90.56 89 PRO A C 1
ATOM 723 O O . PRO A 1 89 ? -5.980 -17.999 -10.931 1.00 90.56 89 PRO A O 1
ATOM 726 N N . SER A 1 90 ? -4.853 -16.577 -12.260 1.00 92.50 90 SER A N 1
ATOM 727 C CA . SER A 1 90 ? -5.518 -15.395 -11.717 1.00 92.50 90 SER A CA 1
ATOM 728 C C . SER A 1 90 ? -7.021 -15.499 -11.955 1.00 92.50 90 SER A C 1
ATOM 730 O O . SER A 1 90 ? -7.482 -15.795 -13.056 1.00 92.50 90 SER A O 1
ATOM 732 N N . SER A 1 91 ? -7.783 -15.291 -10.891 1.00 94.88 91 SER A N 1
ATOM 733 C CA . SER A 1 91 ? -9.241 -15.319 -10.895 1.00 94.88 91 SER A CA 1
ATOM 734 C C . SER A 1 91 ? -9.759 -14.149 -10.074 1.00 94.88 91 SER A C 1
ATOM 736 O O . SER A 1 91 ? -9.048 -13.638 -9.205 1.00 94.88 91 SER A O 1
ATOM 738 N N . ASP A 1 92 ? -11.010 -13.756 -10.302 1.00 94.12 92 ASP A N 1
ATOM 739 C CA . ASP A 1 92 ? -11.637 -12.667 -9.547 1.00 94.12 92 ASP A CA 1
ATOM 740 C C . ASP A 1 92 ? -11.693 -12.977 -8.049 1.00 94.12 92 ASP A C 1
ATOM 742 O O . ASP A 1 92 ? -11.445 -12.109 -7.215 1.00 94.12 92 ASP A O 1
ATOM 746 N N . LEU A 1 93 ? -11.937 -14.243 -7.689 1.00 95.06 93 LEU A N 1
ATOM 747 C CA . LEU A 1 93 ? -11.883 -14.685 -6.298 1.00 95.06 93 LEU A CA 1
ATOM 748 C C . LEU A 1 93 ? -10.502 -14.431 -5.692 1.00 95.06 93 LEU A C 1
ATOM 750 O O . LEU A 1 93 ? -10.406 -13.879 -4.598 1.00 95.06 93 LEU A O 1
ATOM 754 N N . LEU A 1 94 ? -9.440 -14.807 -6.407 1.00 95.19 94 LEU A N 1
ATOM 755 C CA . LEU A 1 94 ? -8.084 -14.592 -5.930 1.00 95.19 94 LEU A CA 1
ATOM 756 C C . LEU A 1 94 ? -7.760 -13.100 -5.815 1.00 95.19 94 LEU A C 1
ATOM 758 O O . LEU A 1 94 ? -7.176 -12.701 -4.814 1.00 95.19 94 LEU A O 1
ATOM 762 N N . ALA A 1 95 ? -8.185 -12.283 -6.782 1.00 95.81 95 ALA A N 1
ATOM 763 C CA . ALA A 1 95 ? -8.032 -10.831 -6.730 1.00 95.81 95 ALA A CA 1
ATOM 764 C C . ALA A 1 95 ? -8.725 -10.223 -5.501 1.00 95.81 95 ALA A C 1
ATOM 766 O O . ALA A 1 95 ? -8.161 -9.357 -4.840 1.00 95.81 95 ALA A O 1
ATOM 767 N N . ASN A 1 96 ? -9.911 -10.712 -5.139 1.00 95.75 96 ASN A N 1
ATOM 768 C CA . ASN A 1 96 ? -10.624 -10.258 -3.944 1.00 95.75 96 ASN A CA 1
ATOM 769 C C . ASN A 1 96 ? -9.941 -10.696 -2.647 1.00 95.75 96 ASN A C 1
ATOM 771 O O . ASN A 1 96 ? -9.871 -9.923 -1.693 1.00 95.75 96 ASN A O 1
ATOM 775 N N . VAL A 1 97 ? -9.420 -11.926 -2.612 1.00 95.44 97 VAL A N 1
ATOM 776 C CA . VAL A 1 97 ? -8.649 -12.439 -1.473 1.00 95.44 97 VAL A CA 1
ATOM 777 C C . VAL A 1 97 ? -7.373 -11.621 -1.283 1.00 95.44 97 VAL A C 1
ATOM 779 O O . VAL A 1 97 ? -7.069 -11.235 -0.158 1.00 95.44 97 VAL A O 1
ATOM 782 N N . THR A 1 98 ? -6.645 -11.316 -2.360 1.00 96.31 98 THR A N 1
ATOM 783 C CA . THR A 1 98 ? -5.403 -10.528 -2.314 1.00 96.31 98 THR A CA 1
ATOM 784 C C . THR A 1 98 ? -5.646 -9.027 -2.153 1.00 96.31 98 THR A C 1
ATOM 786 O O . THR A 1 98 ? -4.737 -8.320 -1.733 1.00 96.31 98 THR A O 1
ATOM 789 N N . ALA A 1 99 ? -6.858 -8.532 -2.420 1.00 97.12 99 ALA A N 1
ATOM 790 C CA . ALA A 1 99 ? -7.283 -7.163 -2.115 1.00 97.12 99 ALA A CA 1
ATOM 791 C C . ALA A 1 99 ? -7.876 -7.014 -0.703 1.00 97.12 99 ALA A C 1
ATOM 793 O O . ALA A 1 99 ? -8.230 -5.902 -0.293 1.00 97.12 99 ALA A O 1
ATOM 794 N N . ALA A 1 100 ? -8.018 -8.109 0.051 1.00 96.31 100 ALA A N 1
ATOM 795 C CA . ALA A 1 100 ? -8.568 -8.051 1.394 1.00 96.31 100 ALA A CA 1
ATOM 796 C C . ALA A 1 100 ? -7.704 -7.151 2.309 1.00 96.31 100 ALA A C 1
ATOM 798 O O . ALA A 1 100 ? -6.484 -7.060 2.138 1.00 96.31 100 ALA A O 1
ATOM 799 N N . PRO A 1 101 ? -8.310 -6.489 3.312 1.00 93.50 101 PRO A N 1
ATOM 800 C CA . PRO A 1 101 ? -7.587 -5.607 4.226 1.00 93.50 101 PRO A CA 1
ATOM 801 C C . PRO A 1 101 ? -6.444 -6.301 4.976 1.00 93.50 101 PRO A C 1
ATOM 803 O O . PRO A 1 101 ? -5.456 -5.666 5.313 1.00 93.50 101 PRO A O 1
ATOM 806 N N . SER A 1 102 ? -6.572 -7.602 5.213 1.00 92.94 102 SER A N 1
ATOM 807 C CA . SER A 1 102 ? -5.639 -8.455 5.952 1.00 92.94 102 SER A CA 1
ATOM 808 C C . SER A 1 102 ? -4.574 -9.089 5.058 1.00 92.94 102 SER A C 1
ATOM 810 O O . SER A 1 102 ? -4.094 -10.181 5.360 1.00 92.94 102 SER A O 1
ATOM 812 N N . THR A 1 103 ? -4.251 -8.481 3.918 1.00 95.00 103 THR A N 1
ATOM 813 C CA . THR A 1 103 ? -3.212 -8.994 3.016 1.00 95.00 103 THR A CA 1
ATOM 814 C C . THR A 1 103 ? -1.912 -8.254 3.278 1.00 95.00 103 THR A C 1
ATOM 816 O O . THR A 1 103 ? -1.939 -7.040 3.450 1.00 95.00 103 THR A O 1
ATOM 819 N N . PRO A 1 104 ? -0.754 -8.931 3.279 1.00 95.31 104 PRO A N 1
ATOM 820 C CA . PRO A 1 104 ? 0.526 -8.290 3.575 1.00 95.31 104 PRO A CA 1
ATOM 821 C C . PRO A 1 104 ? 0.989 -7.322 2.470 1.00 95.31 104 PRO A C 1
ATOM 823 O O . PRO A 1 104 ? 2.100 -6.803 2.539 1.00 95.31 104 PRO A O 1
ATOM 826 N N . LEU A 1 105 ? 0.190 -7.113 1.418 1.00 96.25 105 LEU A N 1
ATOM 827 C CA . LEU A 1 105 ? 0.540 -6.263 0.291 1.00 96.25 105 LEU A CA 1
ATOM 828 C C . LEU A 1 105 ? 0.518 -4.788 0.702 1.00 96.25 105 LEU A C 1
ATOM 830 O O . LEU A 1 105 ? -0.431 -4.301 1.319 1.00 96.25 105 LEU A O 1
ATOM 834 N N . TYR A 1 106 ? 1.539 -4.041 0.286 1.00 97.00 106 TYR A N 1
ATOM 835 C CA . TYR A 1 106 ? 1.522 -2.592 0.435 1.00 97.00 106 TYR A CA 1
ATOM 836 C C . TYR A 1 106 ? 0.384 -1.981 -0.385 1.00 97.00 106 TYR A C 1
ATOM 838 O O . TYR A 1 106 ? 0.177 -2.322 -1.549 1.00 97.00 106 TYR A O 1
ATOM 846 N N . THR A 1 107 ? -0.349 -1.054 0.229 1.00 96.94 107 THR A N 1
ATOM 847 C CA . THR A 1 107 ? -1.557 -0.478 -0.369 1.00 96.94 107 THR A CA 1
ATOM 848 C C . THR A 1 107 ? -1.218 0.609 -1.384 1.00 96.94 107 THR A C 1
ATOM 850 O O . THR A 1 107 ? -1.834 0.662 -2.445 1.00 96.94 107 THR A O 1
ATOM 853 N N . ALA A 1 108 ? -0.247 1.473 -1.072 1.00 97.12 108 ALA A N 1
ATOM 854 C CA . ALA A 1 108 ? 0.203 2.516 -1.986 1.00 97.12 108 ALA A CA 1
ATOM 855 C C . ALA A 1 108 ? 1.633 2.992 -1.681 1.00 97.12 108 ALA A C 1
ATOM 857 O O . ALA A 1 108 ? 2.075 3.034 -0.531 1.00 97.12 108 ALA A O 1
ATOM 858 N N . LEU A 1 109 ? 2.337 3.426 -2.723 1.00 96.06 109 LEU A N 1
ATOM 859 C CA . LEU A 1 109 ? 3.552 4.228 -2.633 1.00 96.06 109 LEU A CA 1
ATOM 860 C C . LEU A 1 109 ? 3.168 5.704 -2.750 1.00 96.06 109 LEU A C 1
ATOM 862 O O . LEU A 1 109 ? 2.590 6.112 -3.760 1.00 96.06 109 LEU A O 1
ATOM 866 N N . VAL A 1 110 ? 3.511 6.515 -1.749 1.00 95.44 110 VAL A N 1
ATOM 867 C CA . VAL A 1 110 ? 3.228 7.953 -1.769 1.00 95.44 110 VAL A CA 1
ATOM 868 C C . VAL A 1 110 ? 4.516 8.721 -2.013 1.00 95.44 110 VAL A C 1
ATOM 870 O O . VAL A 1 110 ? 5.399 8.808 -1.164 1.00 95.44 110 VAL A O 1
ATOM 873 N N . PHE A 1 111 ? 4.610 9.308 -3.198 1.00 91.81 111 PHE A N 1
ATOM 874 C CA . PHE A 1 111 ? 5.747 10.102 -3.617 1.00 91.81 111 PHE A CA 1
ATOM 875 C C . PHE A 1 111 ? 5.509 11.577 -3.284 1.00 91.81 111 PHE A C 1
ATOM 877 O O . PHE A 1 111 ? 4.663 12.234 -3.898 1.00 91.81 111 PHE A O 1
ATOM 884 N N . LEU A 1 112 ? 6.246 12.097 -2.303 1.00 90.88 112 LEU A N 1
ATOM 885 C CA . LEU A 1 112 ? 6.226 13.514 -1.939 1.00 90.88 112 LEU A CA 1
ATOM 886 C C . LEU A 1 112 ? 7.219 14.264 -2.825 1.00 90.88 112 LEU A C 1
ATOM 888 O O . LEU A 1 112 ? 8.396 14.390 -2.503 1.00 90.88 112 LEU A O 1
ATOM 892 N N . ALA A 1 113 ? 6.735 14.718 -3.972 1.00 86.56 113 ALA A N 1
ATOM 893 C CA . ALA A 1 113 ? 7.539 15.412 -4.954 1.00 86.56 113 ALA A CA 1
ATOM 894 C C . ALA A 1 113 ? 7.781 16.870 -4.552 1.00 86.56 113 ALA A C 1
ATOM 896 O O . ALA A 1 113 ? 6.877 17.589 -4.105 1.00 86.56 113 ALA A O 1
ATOM 897 N N . SER A 1 114 ? 8.991 17.345 -4.844 1.00 83.62 114 SER A N 1
ATOM 898 C CA . SER A 1 114 ? 9.223 18.774 -5.057 1.00 83.62 114 SER A CA 1
ATOM 899 C C . SER A 1 114 ? 8.309 19.295 -6.173 1.00 83.62 114 SER A C 1
ATOM 901 O O . SER A 1 114 ? 7.756 18.500 -6.937 1.00 83.62 114 SER A O 1
ATOM 903 N N . PRO A 1 115 ? 8.131 20.624 -6.322 1.00 82.00 115 PRO A N 1
ATOM 904 C CA . PRO A 1 115 ? 7.212 21.162 -7.311 1.00 82.00 115 PRO A CA 1
ATOM 905 C C . PRO A 1 115 ? 7.437 20.498 -8.682 1.00 82.00 115 PRO A C 1
ATOM 907 O O . PRO A 1 115 ? 6.511 19.937 -9.253 1.00 82.00 115 PRO A O 1
ATOM 910 N N . VAL A 1 116 ? 8.664 20.455 -9.191 1.00 83.88 116 VAL A N 1
ATOM 911 C CA . VAL A 1 116 ? 8.988 19.722 -10.423 1.00 83.88 116 VAL A CA 1
ATOM 912 C C . VAL A 1 116 ? 9.590 18.366 -10.060 1.00 83.88 116 VAL A C 1
ATOM 914 O O . VAL A 1 116 ? 10.598 18.350 -9.364 1.00 83.88 116 VAL A O 1
ATOM 917 N N . LEU A 1 117 ? 9.014 17.272 -10.580 1.00 85.44 117 LEU A N 1
ATOM 918 C CA . LEU A 1 117 ? 9.672 15.965 -10.555 1.00 85.44 117 LEU A CA 1
ATOM 919 C C . LEU A 1 117 ? 10.973 16.048 -11.355 1.00 85.44 117 LEU A C 1
ATOM 921 O O . LEU A 1 117 ? 10.974 16.380 -12.545 1.00 85.44 117 LEU A O 1
ATOM 925 N N . SER A 1 118 ? 12.077 15.737 -10.702 1.00 87.00 118 SER A N 1
ATOM 926 C CA . SER A 1 118 ? 13.359 15.478 -11.333 1.00 87.00 118 SER A CA 1
ATOM 927 C C . SER A 1 118 ? 13.279 14.249 -12.247 1.00 87.00 118 SER A C 1
ATOM 929 O O . SER A 1 118 ? 12.399 13.394 -12.124 1.00 87.00 118 SER A O 1
ATOM 931 N N . ALA A 1 119 ? 14.228 14.138 -13.180 1.00 87.12 119 ALA A N 1
ATOM 932 C CA . ALA A 1 119 ? 14.329 12.975 -14.064 1.00 87.12 119 ALA A CA 1
ATOM 933 C C . ALA A 1 119 ? 14.509 11.659 -13.282 1.00 87.12 119 ALA A C 1
ATOM 935 O O . ALA A 1 119 ? 14.030 10.607 -13.711 1.00 87.12 119 ALA A O 1
ATOM 936 N N . PHE A 1 120 ? 15.161 11.732 -12.121 1.00 85.62 120 PHE A N 1
ATOM 937 C CA . PHE A 1 120 ? 15.308 10.606 -11.214 1.00 85.62 120 PHE A CA 1
ATOM 938 C C . PHE A 1 120 ? 13.973 10.182 -10.610 1.00 85.62 120 PHE A C 1
ATOM 940 O O . PHE A 1 120 ? 13.571 9.034 -10.778 1.00 85.62 120 PHE A O 1
ATOM 947 N N . GLU A 1 121 ? 13.263 11.105 -9.953 1.00 87.25 121 GLU A N 1
ATOM 948 C CA . GLU A 1 121 ? 11.959 10.811 -9.346 1.00 87.25 121 GLU A CA 1
ATOM 949 C C . GLU A 1 121 ? 10.999 10.253 -10.401 1.00 87.25 121 GLU A C 1
ATOM 951 O O . GLU A 1 121 ? 10.258 9.306 -10.143 1.00 87.25 121 GLU A O 1
ATOM 956 N N . GLN A 1 122 ? 11.092 10.763 -11.633 1.00 89.31 122 GLN A N 1
ATOM 957 C CA . GLN A 1 122 ? 10.347 10.217 -12.751 1.00 89.31 122 GLN A CA 1
ATOM 958 C C . GLN A 1 122 ? 10.706 8.766 -13.072 1.00 89.31 122 GLN A C 1
ATOM 960 O O . GLN A 1 122 ? 9.817 7.940 -13.261 1.00 89.31 122 GLN A O 1
ATOM 965 N N . THR A 1 123 ? 11.997 8.447 -13.100 1.00 88.94 123 THR A N 1
ATOM 966 C CA . THR A 1 123 ? 12.482 7.081 -13.317 1.00 88.94 123 THR A CA 1
ATOM 967 C C . THR A 1 123 ? 12.013 6.145 -12.201 1.00 88.94 123 THR A C 1
ATOM 969 O O . THR A 1 123 ? 11.572 5.035 -12.485 1.00 88.94 123 THR A O 1
ATOM 972 N N . VAL A 1 124 ? 12.032 6.593 -10.939 1.00 88.62 124 VAL A N 1
ATOM 973 C CA . VAL A 1 124 ? 11.505 5.822 -9.798 1.00 88.62 124 VAL A CA 1
ATOM 974 C C . VAL A 1 124 ? 10.021 5.531 -9.984 1.00 88.62 124 VAL A C 1
ATOM 976 O O . VAL A 1 124 ? 9.603 4.380 -9.864 1.00 88.62 124 VAL A O 1
ATOM 979 N N . VAL A 1 125 ? 9.231 6.556 -10.314 1.00 90.44 125 VAL A N 1
ATOM 980 C CA . VAL A 1 125 ? 7.793 6.413 -10.565 1.00 90.44 125 VAL A CA 1
ATOM 981 C C . VAL A 1 125 ? 7.543 5.450 -11.725 1.00 90.44 125 VAL A C 1
ATOM 983 O O . VAL A 1 125 ? 6.748 4.528 -11.572 1.00 90.44 125 VAL A O 1
ATOM 986 N N . ASP A 1 126 ? 8.248 5.596 -12.847 1.00 89.50 126 ASP A N 1
ATOM 987 C CA . ASP A 1 126 ? 8.083 4.729 -14.019 1.00 89.50 126 ASP A CA 1
ATOM 988 C C . ASP A 1 126 ? 8.471 3.270 -13.737 1.00 89.50 126 ASP A C 1
ATOM 990 O O . ASP A 1 126 ? 7.825 2.351 -14.246 1.00 89.50 126 ASP A O 1
ATOM 994 N N . CYS A 1 127 ? 9.495 3.041 -12.909 1.00 91.38 127 CYS A N 1
ATOM 995 C CA . CYS A 1 127 ? 9.936 1.701 -12.528 1.00 91.38 127 CYS A CA 1
ATOM 996 C C . CYS A 1 127 ? 9.011 1.026 -11.506 1.00 91.38 127 CYS A C 1
ATOM 998 O O . CYS A 1 127 ? 8.789 -0.179 -11.606 1.00 91.38 127 CYS A O 1
ATOM 1000 N N . LEU A 1 128 ? 8.492 1.768 -10.523 1.00 92.50 128 LEU A N 1
ATOM 1001 C CA . LEU A 1 128 ? 7.739 1.193 -9.401 1.00 92.50 128 LEU A CA 1
ATOM 1002 C C . LEU A 1 128 ? 6.225 1.208 -9.604 1.00 92.50 128 LEU A C 1
ATOM 1004 O O . LEU A 1 128 ? 5.537 0.356 -9.047 1.00 92.50 128 LEU A O 1
ATOM 1008 N N . ALA A 1 129 ? 5.690 2.128 -10.411 1.00 93.81 129 ALA A N 1
ATOM 1009 C CA . ALA A 1 129 ? 4.257 2.189 -10.685 1.00 93.81 129 ALA A CA 1
ATOM 1010 C C . ALA A 1 129 ? 3.684 0.864 -11.228 1.00 93.81 129 ALA A C 1
ATOM 1012 O O . ALA A 1 129 ? 2.610 0.480 -10.789 1.00 93.81 129 ALA A O 1
ATOM 1013 N N . PRO A 1 130 ? 4.359 0.079 -12.086 1.00 94.62 130 PRO A N 1
ATOM 1014 C CA . PRO A 1 130 ? 3.852 -1.244 -12.462 1.00 94.62 130 PRO A CA 1
ATOM 1015 C C . PRO A 1 130 ? 3.705 -2.236 -11.291 1.00 94.62 130 PRO A C 1
ATOM 1017 O O . PRO A 1 130 ? 2.945 -3.191 -11.4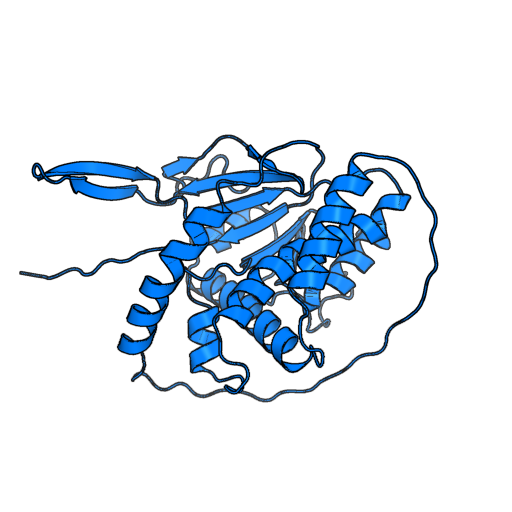10 1.00 94.62 130 PRO A O 1
ATOM 1020 N N . LEU A 1 131 ? 4.415 -2.023 -10.177 1.00 94.94 131 LEU A N 1
ATOM 1021 C CA . LEU A 1 131 ? 4.486 -2.949 -9.041 1.00 94.94 131 LEU A CA 1
ATOM 1022 C C . LEU A 1 131 ? 3.547 -2.566 -7.889 1.00 94.94 131 LEU A C 1
ATOM 1024 O O . LEU A 1 131 ? 3.017 -3.444 -7.222 1.00 94.94 131 LEU A O 1
ATOM 1028 N N . ILE A 1 132 ? 3.317 -1.274 -7.643 1.00 96.25 132 ILE A N 1
ATOM 1029 C CA . ILE A 1 132 ? 2.507 -0.791 -6.509 1.00 96.25 132 ILE A CA 1
ATOM 1030 C C . ILE A 1 132 ? 1.712 0.465 -6.893 1.00 96.25 132 ILE A C 1
ATOM 1032 O O . ILE A 1 132 ? 2.244 1.266 -7.663 1.00 96.25 132 ILE A O 1
ATOM 1036 N N . PRO A 1 133 ? 0.474 0.676 -6.385 1.00 96.69 133 PRO A N 1
ATOM 1037 C CA . PRO A 1 133 ? -0.277 1.925 -6.550 1.00 96.69 133 PRO A CA 1
ATOM 1038 C C . PRO A 1 133 ? 0.527 3.154 -6.157 1.00 96.69 133 PRO A C 1
ATOM 1040 O O . PRO A 1 133 ? 0.703 3.442 -4.980 1.00 96.69 133 PRO A O 1
ATOM 1043 N N . THR A 1 134 ? 1.019 3.889 -7.152 1.00 94.81 134 THR A N 1
ATOM 1044 C CA . THR A 1 134 ? 1.831 5.088 -6.922 1.00 94.81 134 THR A CA 1
ATOM 1045 C C . THR A 1 134 ? 0.969 6.344 -6.975 1.00 94.81 134 THR A C 1
ATOM 1047 O O . THR A 1 13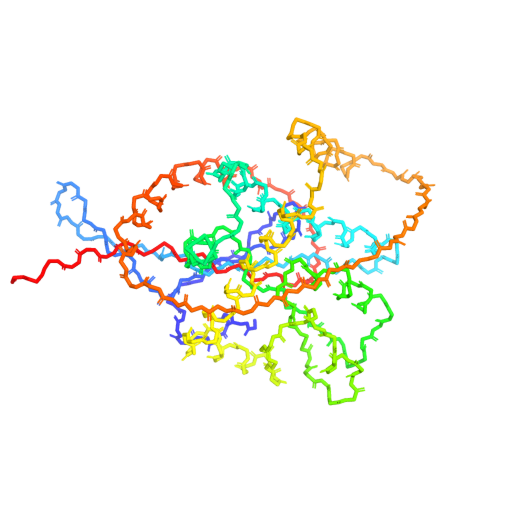4 ? 0.311 6.617 -7.985 1.00 94.81 134 THR A O 1
ATOM 1050 N N . ILE A 1 135 ? 1.019 7.126 -5.898 1.00 94.31 135 ILE A N 1
ATOM 1051 C CA . ILE A 1 135 ? 0.369 8.428 -5.737 1.00 94.31 135 ILE A CA 1
ATOM 1052 C C . ILE A 1 135 ? 1.462 9.493 -5.644 1.00 94.31 135 ILE A C 1
ATOM 1054 O O . ILE A 1 135 ? 2.334 9.403 -4.788 1.00 94.31 135 ILE A O 1
ATOM 1058 N N . VAL A 1 136 ? 1.408 10.524 -6.488 1.00 92.81 136 VAL A N 1
ATOM 1059 C CA . VAL A 1 136 ? 2.377 11.635 -6.472 1.00 92.81 136 VAL A CA 1
ATOM 1060 C C . VAL A 1 136 ? 1.714 12.901 -5.932 1.00 92.81 136 VAL A C 1
ATOM 1062 O O . VAL A 1 136 ? 0.673 13.323 -6.442 1.00 92.81 136 VAL A O 1
ATOM 1065 N N . LEU A 1 137 ? 2.327 13.525 -4.925 1.00 92.12 137 LEU A N 1
ATOM 1066 C CA . LEU A 1 137 ? 1.852 14.749 -4.281 1.00 92.12 137 LEU A CA 1
ATOM 1067 C C . LEU A 1 137 ? 2.927 15.847 -4.307 1.00 92.12 137 LEU A C 1
ATOM 1069 O O . LEU A 1 137 ? 4.078 15.540 -4.016 1.00 92.12 137 LEU A O 1
ATOM 1073 N N . PRO A 1 138 ? 2.572 17.122 -4.567 1.00 90.25 138 PRO A N 1
ATOM 1074 C CA . PRO A 1 138 ? 1.243 17.610 -4.947 1.00 90.25 138 PRO A CA 1
ATOM 1075 C C . PRO A 1 138 ? 0.877 17.255 -6.398 1.00 90.25 138 PRO A C 1
ATOM 1077 O O . PRO A 1 138 ? 1.741 17.138 -7.270 1.00 90.25 138 PRO A O 1
ATOM 1080 N N . ARG A 1 139 ? -0.428 17.140 -6.689 1.00 80.38 139 ARG A N 1
ATOM 1081 C CA . ARG A 1 139 ? -0.907 16.864 -8.053 1.00 80.38 139 ARG A CA 1
ATOM 1082 C C . ARG A 1 139 ? -0.598 18.043 -8.977 1.00 80.38 139 ARG A C 1
ATOM 1084 O O . ARG A 1 139 ? -0.958 19.182 -8.682 1.00 80.38 139 ARG A O 1
ATOM 1091 N N . ARG A 1 140 ? -0.022 17.763 -10.152 1.00 76.75 140 ARG A N 1
ATOM 1092 C CA . ARG A 1 140 ? 0.177 18.766 -11.208 1.00 76.75 140 ARG A CA 1
ATOM 1093 C C . ARG A 1 140 ? -0.682 18.494 -12.443 1.00 76.75 140 ARG A C 1
ATOM 1095 O O . ARG A 1 140 ? -0.605 17.398 -12.991 1.00 76.75 140 ARG A O 1
ATOM 1102 N N . PRO A 1 141 ? -1.442 19.489 -12.935 1.00 68.88 141 PRO A N 1
ATOM 1103 C CA . PRO A 1 141 ? -2.279 19.333 -14.126 1.00 68.88 141 PRO A CA 1
ATOM 1104 C C . PRO A 1 141 ? -1.468 19.184 -15.425 1.00 68.88 141 PRO A C 1
ATOM 1106 O O . PRO A 1 141 ? -1.964 18.609 -16.386 1.00 68.88 141 PRO A O 1
ATOM 1109 N N . SER A 1 142 ? -0.219 19.662 -15.458 1.00 60.00 142 SER A N 1
ATOM 1110 C CA . SER A 1 142 ? 0.627 19.688 -16.668 1.00 60.00 142 SER A CA 1
ATOM 1111 C C . SER A 1 142 ? 1.550 18.478 -16.819 1.00 60.00 142 SER A C 1
ATOM 1113 O O . SER A 1 142 ? 2.362 18.419 -17.744 1.00 60.00 142 SER A O 1
ATOM 1115 N N . ALA A 1 143 ? 1.492 17.543 -15.877 1.00 59.47 143 ALA A N 1
ATOM 1116 C CA . ALA A 1 143 ? 2.377 16.400 -15.864 1.00 59.47 143 ALA A CA 1
ATOM 1117 C C . ALA A 1 143 ? 1.877 15.387 -16.904 1.00 59.47 143 ALA A C 1
ATOM 1119 O O . ALA A 1 143 ? 0.719 14.973 -16.863 1.00 59.47 143 ALA A O 1
ATOM 1120 N N . ARG A 1 144 ? 2.732 14.989 -17.853 1.00 60.53 144 ARG A N 1
ATOM 1121 C CA . ARG A 1 144 ? 2.400 14.079 -18.972 1.00 60.53 144 ARG A CA 1
ATOM 1122 C C . ARG A 1 144 ? 1.956 12.667 -18.532 1.00 60.53 144 ARG A C 1
ATOM 1124 O O . ARG A 1 144 ? 1.821 11.784 -19.368 1.00 60.53 144 ARG A O 1
ATOM 1131 N N . TYR A 1 145 ? 1.717 12.449 -17.241 1.00 58.28 145 TYR A N 1
ATOM 1132 C CA . TYR A 1 145 ? 1.317 11.177 -16.645 1.00 58.28 145 TYR A CA 1
ATOM 1133 C C . TYR A 1 145 ? -0.178 10.904 -16.696 1.00 58.28 145 TYR A C 1
ATOM 1135 O O . TYR A 1 145 ? -0.579 9.789 -16.382 1.00 58.28 145 TYR A O 1
ATOM 1143 N N . ALA A 1 146 ? -1.004 11.874 -17.105 1.00 54.03 146 ALA A N 1
ATOM 1144 C CA . ALA A 1 146 ? -2.460 11.711 -17.145 1.00 54.03 146 ALA A CA 1
ATOM 1145 C C . ALA A 1 146 ? -2.935 10.537 -18.028 1.00 54.03 146 ALA A C 1
ATOM 1147 O O . ALA A 1 146 ? -4.095 10.150 -17.948 1.00 54.03 146 ALA A O 1
ATOM 1148 N N . THR A 1 147 ? -2.053 9.959 -18.850 1.00 55.69 147 THR A N 1
ATOM 1149 C CA . THR A 1 147 ? -2.354 8.799 -19.695 1.00 55.69 147 THR A CA 1
ATOM 1150 C C . THR A 1 147 ? -1.456 7.592 -19.434 1.00 55.69 147 THR A C 1
ATOM 1152 O O . THR A 1 147 ? -1.523 6.643 -20.212 1.00 55.69 147 THR A O 1
ATOM 1155 N N . SER A 1 148 ? -0.592 7.601 -18.409 1.00 65.50 148 SER A N 1
ATOM 1156 C CA . SER A 1 148 ? 0.164 6.386 -18.092 1.00 65.50 148 SER A CA 1
ATOM 1157 C C . SER A 1 148 ? -0.761 5.424 -17.346 1.00 65.50 148 SER A C 1
ATOM 1159 O O . SER A 1 148 ? -1.160 5.746 -16.226 1.00 65.50 148 SER A O 1
ATOM 1161 N N . PRO A 1 149 ? -1.094 4.247 -17.906 1.00 65.50 149 PRO A N 1
ATOM 1162 C CA . PRO A 1 149 ? -2.008 3.290 -17.276 1.00 65.50 149 PRO A CA 1
ATOM 1163 C C . PRO A 1 149 ? -1.443 2.665 -15.986 1.00 65.50 149 PRO A C 1
ATOM 1165 O O . PRO A 1 149 ? -2.074 1.794 -15.403 1.00 65.50 149 PRO A O 1
ATOM 1168 N N . THR A 1 150 ? -0.242 3.065 -15.557 1.00 83.50 150 THR A N 1
ATOM 1169 C CA . THR A 1 150 ? 0.490 2.473 -14.433 1.00 83.50 150 THR A CA 1
ATOM 1170 C C . THR A 1 150 ? 0.317 3.220 -13.110 1.00 83.50 150 THR A C 1
ATOM 1172 O O . THR A 1 150 ? 0.562 2.637 -12.055 1.00 83.50 150 THR A O 1
ATOM 1175 N N . LEU A 1 151 ? -0.091 4.494 -13.115 1.00 89.06 151 LEU A N 1
ATOM 1176 C CA . LEU A 1 151 ? -0.327 5.230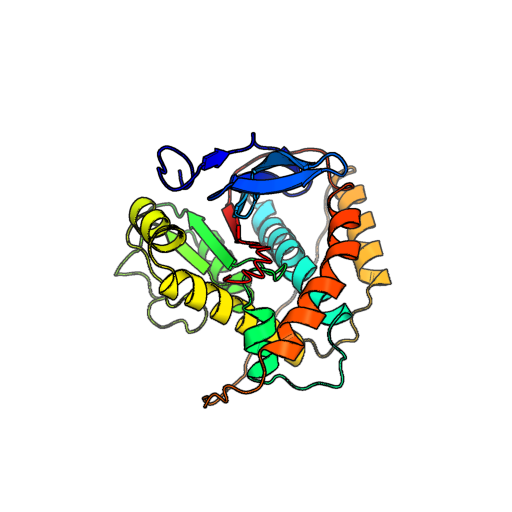 -11.866 1.00 89.06 151 LEU A CA 1
ATOM 1177 C C . LEU A 1 151 ? -1.624 4.787 -11.187 1.00 89.06 151 LEU A C 1
ATOM 1179 O O . LEU A 1 151 ? -2.441 4.091 -11.786 1.00 89.06 151 LEU A O 1
ATOM 1183 N N . SER A 1 152 ? -1.806 5.166 -9.921 1.00 90.88 152 SER A N 1
ATOM 1184 C CA . SER A 1 152 ? -3.094 4.936 -9.269 1.00 90.88 152 SER A CA 1
ATOM 1185 C C . SER A 1 152 ? -4.208 5.763 -9.912 1.00 90.88 152 SER A C 1
ATOM 1187 O O . SER A 1 152 ? -3.992 6.912 -10.314 1.00 90.88 152 SER A O 1
ATOM 1189 N N . SER A 1 153 ? -5.414 5.190 -9.976 1.00 93.44 153 SER A N 1
ATOM 1190 C CA . SER A 1 153 ? -6.629 5.910 -10.384 1.00 93.44 153 SER A CA 1
ATOM 1191 C C . SER A 1 153 ? -6.991 7.029 -9.403 1.00 93.44 153 SER A C 1
ATOM 1193 O O . SER A 1 153 ? -7.675 7.994 -9.755 1.00 93.44 153 SER A O 1
ATOM 1195 N N . ILE A 1 154 ? -6.490 6.922 -8.172 1.00 93.81 154 ILE A N 1
ATOM 1196 C CA . ILE A 1 154 ? -6.701 7.876 -7.099 1.00 93.81 154 ILE A CA 1
ATOM 1197 C C . ILE A 1 154 ? -5.637 8.962 -7.145 1.00 93.81 154 ILE A C 1
ATOM 1199 O O . ILE A 1 154 ? -4.438 8.706 -7.046 1.00 93.81 154 ILE A O 1
ATOM 1203 N N . VAL A 1 155 ? -6.094 10.211 -7.247 1.00 93.00 155 VAL A N 1
ATOM 1204 C CA . VAL A 1 155 ? -5.205 11.360 -7.432 1.00 93.00 155 VAL A CA 1
ATOM 1205 C C . VAL A 1 155 ? -5.597 12.503 -6.485 1.00 93.00 155 VAL A C 1
ATOM 1207 O O . VAL A 1 155 ? -6.264 13.457 -6.912 1.00 93.00 155 VAL A O 1
ATOM 1210 N N . PRO A 1 156 ? -5.212 12.421 -5.196 1.00 94.19 156 PRO A N 1
ATOM 1211 C CA . PRO A 1 156 ? -5.516 13.451 -4.216 1.00 94.19 156 PRO A CA 1
ATOM 1212 C C . PRO A 1 156 ? -4.787 14.754 -4.559 1.00 94.19 156 PRO A C 1
ATOM 1214 O O . PRO A 1 156 ? -3.670 14.753 -5.073 1.00 94.19 156 PRO A O 1
ATOM 1217 N N . ALA A 1 157 ? -5.429 15.892 -4.290 1.00 92.81 157 ALA A N 1
ATOM 1218 C CA . ALA A 1 157 ? -4.863 17.205 -4.606 1.00 92.81 157 ALA A CA 1
ATOM 1219 C C . ALA A 1 157 ? -3.783 17.653 -3.603 1.00 92.81 157 ALA A C 1
ATOM 1221 O O . ALA A 1 157 ? -2.914 18.453 -3.945 1.00 92.81 157 ALA A O 1
ATOM 1222 N N . SER A 1 158 ? -3.839 17.146 -2.371 1.00 93.25 158 SER A N 1
ATOM 1223 C CA . SER A 1 158 ? -2.979 17.542 -1.257 1.00 93.25 158 SER A CA 1
ATOM 1224 C C . SER A 1 158 ? -2.804 16.388 -0.260 1.00 93.25 158 SER A C 1
ATOM 1226 O O . SER A 1 158 ? -3.574 15.424 -0.304 1.00 93.25 158 SER A O 1
ATOM 1228 N N . PRO A 1 159 ? -1.840 16.484 0.674 1.00 92.00 159 PRO A N 1
ATOM 1229 C CA . PRO A 1 159 ? -1.701 15.511 1.757 1.00 92.00 159 PRO A CA 1
ATOM 1230 C C . PRO A 1 159 ? -2.947 15.387 2.645 1.00 92.00 159 PRO A C 1
ATOM 1232 O O . PRO A 1 159 ? -3.320 14.276 2.994 1.00 92.00 159 PRO A O 1
ATOM 1235 N N . ALA A 1 160 ? -3.637 16.496 2.939 1.00 93.50 160 ALA A N 1
ATOM 1236 C CA . ALA A 1 160 ? -4.897 16.469 3.688 1.00 93.50 160 ALA A CA 1
ATOM 1237 C C . ALA A 1 160 ? -6.007 15.736 2.912 1.00 93.50 160 ALA A C 1
ATOM 1239 O O . ALA A 1 160 ? -6.727 14.920 3.472 1.00 93.50 160 ALA A O 1
ATOM 1240 N N . ALA A 1 161 ? -6.101 15.948 1.592 1.00 94.88 161 ALA A N 1
ATOM 1241 C CA . ALA A 1 161 ? -7.047 15.204 0.761 1.00 94.88 161 ALA A CA 1
ATOM 1242 C C . ALA A 1 161 ? -6.714 13.703 0.709 1.00 94.88 161 ALA A C 1
ATOM 1244 O O . ALA A 1 161 ? -7.622 12.877 0.683 1.00 94.88 161 ALA A O 1
ATOM 1245 N N . LEU A 1 162 ? -5.423 13.345 0.705 1.00 94.94 162 LEU A N 1
ATOM 1246 C CA . LEU A 1 162 ? -4.989 11.952 0.815 1.00 94.94 162 LEU A CA 1
ATOM 1247 C C . LEU A 1 162 ? -5.384 11.357 2.172 1.00 94.94 162 LEU A C 1
ATOM 1249 O O . LEU A 1 162 ? -5.902 10.250 2.205 1.00 94.94 162 LEU A O 1
ATOM 1253 N N . GLN A 1 163 ? -5.191 12.087 3.270 1.00 94.94 163 GLN A N 1
ATOM 1254 C CA . GLN A 1 163 ? -5.621 11.668 4.604 1.00 94.94 163 GLN A CA 1
ATOM 1255 C C . GLN A 1 163 ? -7.134 11.403 4.636 1.00 94.94 163 GLN A C 1
ATOM 1257 O O . GLN A 1 163 ? -7.548 10.284 4.927 1.00 94.94 163 GLN A O 1
ATOM 1262 N N . THR A 1 164 ? -7.967 12.362 4.216 1.00 95.38 164 THR A N 1
ATOM 1263 C CA . THR A 1 164 ? -9.425 12.160 4.127 1.00 95.38 164 THR A CA 1
ATOM 1264 C C . THR A 1 164 ? -9.792 10.952 3.264 1.00 95.38 164 THR A C 1
ATOM 1266 O O . THR A 1 164 ? -10.709 10.198 3.585 1.00 95.38 164 THR A O 1
ATOM 1269 N N . LEU A 1 165 ? -9.067 10.735 2.168 1.00 95.31 165 LEU A N 1
ATOM 1270 C CA . LEU A 1 165 ? -9.308 9.599 1.291 1.00 95.31 165 LEU A CA 1
ATOM 1271 C C . LEU A 1 165 ? -8.980 8.262 1.965 1.00 95.31 165 LEU A C 1
ATOM 1273 O O . LEU A 1 165 ? -9.753 7.315 1.837 1.00 95.31 165 LEU A O 1
ATOM 1277 N N . LEU A 1 166 ? -7.853 8.182 2.673 1.00 94.38 166 LEU A N 1
ATOM 1278 C CA . LEU A 1 166 ? -7.396 6.950 3.315 1.00 94.38 166 LEU A CA 1
ATOM 1279 C C . LEU A 1 166 ? -8.245 6.572 4.534 1.00 94.38 166 LEU A C 1
ATOM 1281 O O . LEU A 1 166 ? -8.514 5.387 4.718 1.00 94.38 166 LEU A O 1
ATOM 1285 N N . PHE A 1 167 ? -8.677 7.550 5.337 1.00 95.19 167 PHE A N 1
ATOM 1286 C CA . PHE A 1 167 ? -9.353 7.287 6.613 1.00 95.19 167 PHE A CA 1
ATOM 1287 C C . PHE A 1 167 ? -10.880 7.443 6.554 1.00 95.19 167 PHE A C 1
ATOM 1289 O O . PHE A 1 167 ? -11.599 6.644 7.149 1.00 95.19 167 PHE A O 1
ATOM 1296 N N . HIS A 1 168 ? -11.400 8.378 5.752 1.00 94.50 168 HIS A N 1
ATOM 1297 C CA . HIS A 1 168 ? -12.842 8.655 5.687 1.00 94.50 168 HIS A CA 1
ATOM 1298 C C . HIS A 1 168 ? -13.532 8.155 4.411 1.00 94.50 168 HIS A C 1
ATOM 1300 O O . HIS A 1 168 ? -14.749 8.283 4.283 1.00 94.50 168 HIS A O 1
ATOM 1306 N N . THR A 1 169 ? -12.797 7.584 3.448 1.00 96.31 169 THR A N 1
ATOM 1307 C CA . THR A 1 169 ? -13.384 7.110 2.181 1.00 96.31 169 THR A CA 1
ATOM 1308 C C . THR A 1 169 ? -13.112 5.617 1.954 1.00 96.31 169 THR A C 1
ATOM 1310 O O . THR A 1 169 ? -12.274 5.261 1.122 1.00 96.31 169 THR A O 1
ATOM 1313 N N . PRO A 1 170 ? -13.851 4.703 2.623 1.00 94.56 170 PRO A N 1
ATOM 1314 C CA . PRO A 1 170 ? -13.655 3.258 2.475 1.00 94.56 170 PRO A CA 1
ATOM 1315 C C . PRO A 1 170 ? -13.648 2.746 1.022 1.00 94.56 170 PRO A C 1
ATOM 1317 O O . PRO A 1 170 ? -12.795 1.915 0.701 1.00 94.56 170 PRO A O 1
ATOM 1320 N N . PRO A 1 171 ? -14.505 3.252 0.103 1.00 96.62 171 PRO A N 1
ATOM 1321 C CA . PRO A 1 171 ? -14.449 2.847 -1.303 1.00 96.62 171 PRO A CA 1
ATOM 1322 C C . PRO A 1 171 ? -13.107 3.164 -1.971 1.00 96.62 171 PRO A C 1
ATOM 1324 O O . PRO A 1 171 ? -12.610 2.373 -2.763 1.00 96.62 171 PRO A O 1
ATOM 1327 N N . ALA A 1 172 ? -12.490 4.295 -1.628 1.00 95.25 172 ALA A N 1
ATOM 1328 C CA . ALA A 1 172 ? -11.219 4.710 -2.203 1.00 95.25 172 ALA A CA 1
ATOM 1329 C C . ALA A 1 172 ? -10.067 3.815 -1.718 1.00 95.25 172 ALA A C 1
ATOM 1331 O O . ALA A 1 172 ? -9.252 3.357 -2.517 1.00 95.25 172 ALA A O 1
ATOM 1332 N N . LEU A 1 173 ? -10.048 3.475 -0.426 1.00 95.69 173 LEU A N 1
ATOM 1333 C CA . LEU A 1 173 ? -9.088 2.512 0.115 1.00 95.69 173 LEU A CA 1
ATOM 1334 C C . LEU A 1 173 ? -9.263 1.114 -0.506 1.00 95.69 173 LEU A C 1
ATOM 1336 O O . LEU A 1 173 ? -8.277 0.455 -0.834 1.00 95.69 173 LEU A O 1
ATOM 1340 N N . SER A 1 174 ? -10.510 0.682 -0.728 1.00 96.19 174 SER A N 1
ATOM 1341 C CA . SER A 1 174 ? -10.817 -0.567 -1.440 1.00 96.19 174 SER A CA 1
ATOM 1342 C C . SER A 1 174 ? -10.278 -0.562 -2.873 1.00 96.19 174 SER A C 1
ATOM 1344 O O . SER A 1 174 ? -9.738 -1.573 -3.327 1.00 96.19 174 SER A O 1
ATOM 1346 N N . THR A 1 175 ? -10.377 0.568 -3.579 1.00 96.75 175 THR A N 1
ATOM 1347 C CA . THR A 1 175 ? -9.794 0.731 -4.917 1.00 96.75 175 THR A CA 1
ATOM 1348 C C . THR A 1 175 ? -8.273 0.591 -4.884 1.00 96.75 175 THR A C 1
ATOM 1350 O O . THR A 1 175 ? -7.736 -0.179 -5.676 1.00 96.75 175 THR A O 1
ATOM 1353 N N . LEU A 1 176 ? -7.571 1.238 -3.942 1.00 97.00 176 LEU A N 1
ATOM 1354 C CA . LEU A 1 176 ? -6.108 1.095 -3.822 1.00 97.00 176 LEU A CA 1
ATOM 1355 C C . LEU A 1 176 ? -5.689 -0.354 -3.575 1.00 97.00 176 LEU A C 1
ATOM 1357 O O . LEU A 1 176 ? -4.774 -0.852 -4.226 1.00 97.00 176 LEU A O 1
ATOM 1361 N N . ARG A 1 177 ? -6.386 -1.057 -2.678 1.00 97.25 177 ARG A N 1
ATOM 1362 C CA . ARG A 1 177 ? -6.111 -2.476 -2.411 1.00 97.25 177 ARG A CA 1
ATOM 1363 C C . ARG A 1 177 ? -6.358 -3.351 -3.634 1.00 97.25 177 ARG A C 1
ATOM 1365 O O . ARG A 1 177 ? -5.551 -4.227 -3.922 1.00 97.25 177 ARG A O 1
ATOM 1372 N N . SER A 1 178 ? -7.427 -3.077 -4.380 1.00 97.44 178 SER A N 1
ATOM 1373 C CA . SER A 1 178 ? -7.730 -3.786 -5.629 1.00 97.44 178 SER A CA 1
ATOM 1374 C C . SER A 1 178 ? -6.648 -3.548 -6.686 1.00 97.44 178 SER A C 1
ATOM 1376 O O . SER A 1 178 ? -6.208 -4.490 -7.338 1.00 97.44 178 SER A O 1
ATOM 1378 N N . GLU A 1 179 ? -6.151 -2.315 -6.821 1.00 97.06 179 GLU A N 1
ATOM 1379 C CA . GLU A 1 179 ? -5.029 -2.009 -7.715 1.00 97.06 179 GLU A CA 1
ATOM 1380 C C . GLU A 1 179 ? -3.724 -2.693 -7.268 1.00 97.06 179 GLU A C 1
ATOM 1382 O O . GLU A 1 179 ? -2.967 -3.171 -8.113 1.00 97.06 179 GLU A O 1
ATOM 1387 N N . ALA A 1 180 ? -3.441 -2.753 -5.961 1.00 97.00 180 ALA A N 1
ATOM 1388 C CA . ALA A 1 180 ? -2.268 -3.447 -5.423 1.00 97.00 180 ALA A CA 1
ATOM 1389 C C . ALA A 1 180 ? -2.337 -4.959 -5.687 1.00 97.00 180 ALA A C 1
ATOM 1391 O O . ALA A 1 180 ? -1.376 -5.549 -6.183 1.00 97.00 180 ALA A O 1
ATOM 1392 N N . ALA A 1 181 ? -3.501 -5.562 -5.440 1.00 97.06 181 ALA A N 1
ATOM 1393 C CA . ALA A 1 181 ? -3.794 -6.955 -5.752 1.00 97.06 181 ALA A CA 1
ATOM 1394 C C . ALA A 1 181 ? -3.610 -7.270 -7.243 1.00 97.06 181 ALA A C 1
ATOM 1396 O O . ALA A 1 181 ? -2.978 -8.265 -7.593 1.00 97.06 181 ALA A O 1
ATOM 1397 N N . GLN A 1 182 ? -4.104 -6.404 -8.132 1.00 96.38 182 GLN A N 1
ATOM 1398 C CA . GLN A 1 182 ? -3.927 -6.559 -9.578 1.00 96.38 182 GLN A CA 1
ATOM 1399 C C . GLN A 1 182 ? -2.453 -6.509 -9.994 1.00 96.38 182 GLN A C 1
ATOM 1401 O O . GLN A 1 182 ? -2.031 -7.324 -10.811 1.00 96.38 182 GLN A O 1
ATOM 1406 N N . ARG A 1 183 ? -1.652 -5.597 -9.425 1.00 95.69 183 ARG A N 1
ATOM 1407 C CA . ARG A 1 183 ? -0.207 -5.509 -9.716 1.00 95.69 183 ARG A CA 1
ATOM 1408 C C . ARG A 1 183 ? 0.544 -6.743 -9.225 1.00 95.69 183 ARG A C 1
ATOM 1410 O O . ARG A 1 183 ? 1.397 -7.250 -9.948 1.00 95.69 183 ARG A O 1
ATOM 1417 N N . PHE A 1 184 ? 0.175 -7.271 -8.057 1.00 96.06 184 PHE A N 1
ATOM 1418 C CA . PHE A 1 184 ? 0.678 -8.556 -7.569 1.00 96.06 184 PHE A CA 1
ATOM 1419 C C . PHE A 1 184 ? 0.338 -9.711 -8.524 1.00 96.06 184 PHE A C 1
ATOM 1421 O O . PHE A 1 184 ? 1.227 -10.467 -8.909 1.00 96.06 184 PHE A O 1
ATOM 1428 N N . LEU A 1 185 ? -0.922 -9.839 -8.950 1.00 95.12 185 LEU A N 1
ATOM 1429 C CA . LEU A 1 185 ? -1.335 -10.901 -9.875 1.00 95.12 185 LEU A CA 1
ATOM 1430 C C . LEU A 1 185 ? -0.649 -10.776 -11.237 1.00 95.12 185 LEU A C 1
ATOM 1432 O O . LEU A 1 185 ? -0.172 -11.768 -11.780 1.00 95.12 185 LEU A O 1
ATOM 1436 N N . HIS A 1 186 ? -0.521 -9.552 -11.750 1.00 93.81 186 HIS A N 1
ATOM 1437 C CA . HIS A 1 186 ? 0.216 -9.287 -12.978 1.00 93.81 186 HIS A CA 1
ATOM 1438 C C . HIS A 1 186 ? 1.689 -9.694 -12.852 1.00 93.81 186 HIS A C 1
ATOM 1440 O O . HIS A 1 186 ? 2.221 -10.374 -13.730 1.00 93.81 186 HIS A O 1
ATOM 1446 N N . TRP A 1 187 ? 2.336 -9.318 -11.745 1.00 94.44 187 TRP A N 1
ATOM 1447 C CA . TRP A 1 187 ? 3.698 -9.732 -11.424 1.00 94.44 187 TRP A CA 1
ATOM 1448 C C . TRP A 1 187 ? 3.825 -11.258 -11.372 1.00 94.44 187 TRP A C 1
ATOM 1450 O O . TRP A 1 187 ? 4.748 -11.804 -11.969 1.00 94.44 187 TRP A O 1
ATOM 1460 N N . ARG A 1 188 ? 2.876 -11.945 -10.731 1.00 93.44 188 ARG A N 1
ATOM 1461 C CA . ARG A 1 188 ? 2.853 -13.407 -10.601 1.00 93.44 188 ARG A CA 1
ATOM 1462 C C . ARG A 1 188 ? 2.733 -14.111 -11.953 1.00 93.44 188 ARG A C 1
ATOM 1464 O O . ARG A 1 188 ? 3.448 -15.071 -12.199 1.00 93.44 188 ARG A O 1
ATOM 1471 N N . GLU A 1 189 ? 1.878 -13.613 -12.844 1.00 91.50 189 GLU A N 1
ATOM 1472 C CA . GLU A 1 189 ? 1.715 -14.155 -14.202 1.00 91.50 189 GLU A CA 1
ATOM 1473 C C . GLU A 1 189 ? 2.948 -13.951 -15.091 1.00 91.50 189 GLU A C 1
ATOM 1475 O O . GLU A 1 189 ? 3.223 -14.779 -15.953 1.00 91.50 189 GLU A O 1
ATOM 1480 N N . HIS A 1 190 ? 3.667 -12.836 -14.919 1.00 89.50 190 HIS A N 1
ATOM 1481 C CA . HIS A 1 190 ? 4.767 -12.442 -15.810 1.00 89.50 190 HIS A CA 1
ATOM 1482 C C . HIS A 1 190 ? 6.154 -12.770 -15.251 1.00 89.50 190 HIS A C 1
ATOM 1484 O O . HIS A 1 190 ? 7.153 -12.682 -15.972 1.00 89.50 190 HIS A O 1
ATOM 1490 N N . CYS A 1 191 ? 6.250 -13.159 -13.981 1.00 84.06 191 CYS A N 1
ATOM 1491 C CA . CYS A 1 191 ? 7.472 -13.720 -13.428 1.00 84.06 191 CYS A CA 1
ATOM 1492 C C . CYS A 1 191 ? 7.624 -15.169 -13.897 1.00 84.06 191 CYS A C 1
ATOM 1494 O O . CYS A 1 191 ? 7.446 -16.114 -13.142 1.00 84.06 191 CYS A O 1
ATOM 1496 N N . ASP A 1 192 ? 8.041 -15.324 -15.155 1.00 57.81 192 ASP A N 1
ATOM 1497 C CA . ASP A 1 192 ? 8.314 -16.586 -15.865 1.00 57.81 192 ASP A CA 1
ATOM 1498 C C . ASP A 1 192 ? 9.445 -17.439 -15.244 1.00 57.81 192 ASP A C 1
ATOM 1500 O O . ASP A 1 192 ? 9.984 -18.358 -15.867 1.00 57.81 192 ASP A O 1
ATOM 1504 N N . ARG A 1 193 ? 9.899 -17.114 -14.030 1.00 60.31 193 ARG A N 1
ATOM 1505 C CA . ARG A 1 193 ? 11.046 -17.762 -13.399 1.00 60.31 193 ARG A CA 1
ATOM 1506 C C . ARG A 1 193 ? 10.613 -18.479 -12.134 1.00 60.31 193 ARG A C 1
ATOM 1508 O O . ARG A 1 193 ? 9.967 -17.847 -11.302 1.00 60.31 193 ARG A O 1
ATOM 1515 N N . PRO A 1 194 ? 11.059 -19.734 -11.926 1.00 59.69 194 PRO A N 1
ATOM 1516 C CA . PRO A 1 194 ? 10.981 -20.343 -10.613 1.00 59.69 194 PRO A CA 1
ATOM 1517 C C . PRO A 1 194 ? 11.721 -19.416 -9.655 1.00 59.69 194 PRO A C 1
ATOM 1519 O O . PRO A 1 194 ? 12.931 -19.194 -9.777 1.00 59.69 194 PRO A O 1
ATOM 1522 N N . TRP A 1 195 ? 10.960 -18.794 -8.764 1.00 66.62 195 TRP A N 1
ATOM 1523 C CA . TRP A 1 195 ? 11.509 -18.008 -7.686 1.00 66.62 195 TRP A CA 1
ATOM 1524 C C . TRP A 1 195 ? 12.407 -18.918 -6.852 1.00 66.62 195 TRP A C 1
ATOM 1526 O O . TRP A 1 195 ? 11.954 -19.852 -6.195 1.00 66.62 195 TRP A O 1
ATOM 1536 N N . ASP A 1 196 ? 13.710 -18.666 -6.904 1.00 71.38 196 ASP A N 1
ATOM 1537 C CA . ASP A 1 196 ? 14.659 -19.365 -6.055 1.00 71.38 196 ASP A CA 1
ATOM 1538 C C . ASP A 1 196 ? 14.748 -18.609 -4.731 1.00 71.38 196 ASP A C 1
ATOM 1540 O O . ASP A 1 196 ? 15.562 -17.697 -4.556 1.00 71.38 196 ASP A O 1
ATOM 1544 N N . LYS A 1 197 ? 13.862 -18.985 -3.805 1.00 67.69 197 LYS A N 1
ATOM 1545 C CA . LYS A 1 197 ? 13.800 -18.428 -2.453 1.00 67.69 197 LYS A CA 1
ATOM 1546 C C . LYS A 1 197 ? 15.149 -18.477 -1.749 1.00 67.69 197 LYS A C 1
ATOM 1548 O O . LYS A 1 197 ? 15.536 -17.502 -1.115 1.00 67.69 197 LYS A O 1
ATOM 1553 N N . VAL A 1 198 ? 15.882 -19.584 -1.886 1.00 74.81 198 VAL A N 1
ATOM 1554 C CA . VAL A 1 198 ? 17.194 -19.756 -1.248 1.00 74.81 198 VAL A CA 1
ATOM 1555 C C . VAL A 1 198 ? 18.186 -18.763 -1.834 1.00 74.81 198 VAL A C 1
ATOM 1557 O O . VAL A 1 198 ? 18.901 -18.097 -1.087 1.00 74.81 198 VAL A O 1
ATOM 1560 N N . LYS A 1 199 ? 18.201 -18.608 -3.159 1.00 74.62 199 LYS A N 1
ATOM 1561 C CA . LYS A 1 199 ? 19.044 -17.620 -3.834 1.00 74.62 199 LYS A CA 1
ATOM 1562 C C . LYS A 1 199 ? 18.670 -16.193 -3.464 1.00 74.62 199 LYS A C 1
ATOM 1564 O O . LYS A 1 199 ? 19.574 -15.379 -3.295 1.00 74.62 199 LYS A O 1
ATOM 1569 N N . TRP A 1 200 ? 17.386 -15.872 -3.339 1.00 71.25 200 TRP A N 1
ATOM 1570 C CA . TRP A 1 200 ? 16.984 -14.541 -2.907 1.00 71.25 200 TRP A CA 1
ATOM 1571 C C . TRP A 1 200 ? 17.325 -14.282 -1.448 1.00 71.25 200 TRP A C 1
ATOM 1573 O O . TRP A 1 200 ? 17.915 -13.250 -1.176 1.00 71.25 200 TRP A O 1
ATOM 1583 N N . GLU A 1 201 ? 17.045 -15.206 -0.527 1.00 67.69 201 GLU A N 1
ATOM 1584 C CA . GLU A 1 201 ? 17.419 -15.058 0.883 1.00 67.69 201 GLU A CA 1
ATOM 1585 C C . GLU A 1 201 ? 18.941 -14.979 1.055 1.00 67.69 201 GLU A C 1
ATOM 1587 O O . GLU A 1 201 ? 19.432 -14.221 1.886 1.00 67.69 201 GLU A O 1
ATOM 1592 N N . ALA A 1 202 ? 19.708 -15.736 0.266 1.00 71.25 202 ALA A N 1
ATOM 1593 C CA . ALA A 1 202 ? 21.164 -15.647 0.251 1.00 71.25 202 ALA A CA 1
ATOM 1594 C C . ALA A 1 202 ? 21.628 -14.295 -0.301 1.00 71.25 202 ALA A C 1
ATOM 1596 O O . ALA A 1 202 ? 22.458 -13.636 0.313 1.00 71.25 202 ALA A O 1
ATOM 1597 N N . HIS A 1 203 ? 21.059 -13.847 -1.422 1.00 63.91 203 HIS A N 1
ATOM 1598 C CA . HIS A 1 203 ? 21.346 -12.529 -1.981 1.00 63.91 203 HIS A CA 1
ATOM 1599 C C . HIS A 1 203 ? 20.925 -11.405 -1.023 1.00 63.91 203 HIS A C 1
ATOM 1601 O O . HIS A 1 203 ? 21.625 -10.405 -0.929 1.00 63.91 203 HIS A O 1
ATOM 1607 N N . TRP A 1 204 ? 19.828 -11.579 -0.287 1.00 54.91 204 TRP A N 1
ATOM 1608 C CA . TRP A 1 204 ? 19.352 -10.678 0.755 1.00 54.91 204 TRP A CA 1
ATOM 1609 C C . TRP A 1 204 ? 20.360 -10.579 1.893 1.00 54.91 204 TRP A C 1
ATOM 1611 O O . TRP A 1 204 ? 20.835 -9.485 2.174 1.00 54.91 204 TRP A O 1
ATOM 1621 N N . ARG A 1 205 ? 20.769 -11.718 2.468 1.00 66.75 205 ARG A N 1
ATOM 1622 C CA . ARG A 1 205 ? 21.782 -11.769 3.534 1.00 66.75 205 ARG A CA 1
ATOM 1623 C C . ARG A 1 205 ? 23.121 -11.193 3.075 1.00 66.75 205 ARG A C 1
ATOM 1625 O O . ARG A 1 205 ? 23.708 -10.373 3.769 1.00 66.75 205 ARG A O 1
ATOM 1632 N N . CYS A 1 206 ? 23.577 -11.548 1.874 1.00 63.28 206 CYS A N 1
ATOM 1633 C CA . CYS A 1 206 ? 24.812 -11.000 1.319 1.00 63.28 206 CYS A CA 1
ATOM 1634 C C . CYS A 1 206 ? 24.705 -9.498 1.039 1.00 63.28 206 CYS A C 1
ATOM 1636 O O . CYS A 1 206 ? 25.677 -8.785 1.243 1.00 63.28 206 CYS A O 1
ATOM 1638 N N . ALA A 1 207 ? 23.557 -8.997 0.574 1.00 51.75 207 ALA A N 1
ATOM 1639 C CA . ALA A 1 207 ? 23.357 -7.569 0.347 1.00 51.75 207 ALA A CA 1
ATOM 1640 C C . ALA A 1 207 ? 23.279 -6.789 1.666 1.00 51.75 207 ALA A C 1
ATOM 1642 O O . ALA A 1 207 ? 23.853 -5.705 1.742 1.00 51.75 207 ALA A O 1
ATOM 1643 N N . SER A 1 208 ? 22.635 -7.341 2.702 1.00 49.53 208 SER A N 1
ATOM 1644 C CA . SER A 1 208 ? 22.597 -6.735 4.038 1.00 49.53 208 SER A CA 1
ATOM 1645 C C . SER A 1 208 ? 23.978 -6.721 4.697 1.00 49.53 208 SER A C 1
ATOM 1647 O O . SER A 1 208 ? 24.359 -5.729 5.308 1.00 49.53 208 SER A O 1
ATOM 1649 N N . GLU A 1 209 ? 24.766 -7.787 4.524 1.00 61.19 209 GLU A N 1
ATOM 1650 C CA . GLU A 1 209 ? 26.142 -7.868 5.032 1.00 61.19 209 GLU A CA 1
ATOM 1651 C C . GLU A 1 209 ? 27.103 -6.973 4.233 1.00 61.19 209 GLU A C 1
ATOM 1653 O O . GLU A 1 209 ? 27.919 -6.270 4.819 1.00 61.19 209 GLU A O 1
ATOM 1658 N N . AL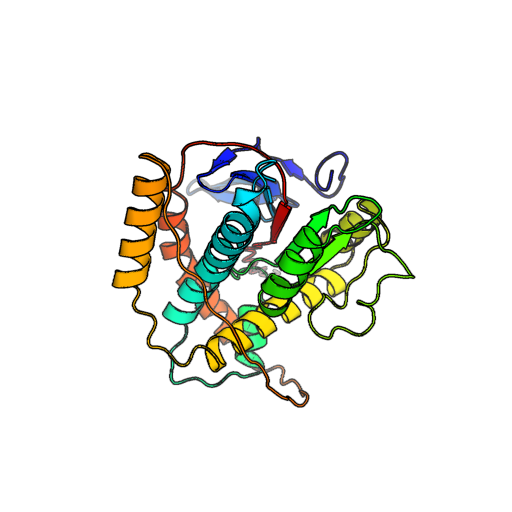A A 1 210 ? 26.980 -6.924 2.902 1.00 51.97 210 ALA A N 1
ATOM 1659 C CA . ALA A 1 210 ? 27.809 -6.069 2.048 1.00 51.97 210 ALA A CA 1
ATOM 1660 C C . ALA A 1 210 ? 27.483 -4.576 2.206 1.00 51.97 210 ALA A C 1
ATOM 1662 O O . ALA A 1 210 ? 28.366 -3.736 2.063 1.00 51.97 210 ALA A O 1
ATOM 1663 N N . ALA A 1 211 ? 26.237 -4.221 2.535 1.00 47.88 211 ALA A N 1
ATOM 1664 C CA . ALA A 1 211 ? 25.888 -2.851 2.905 1.00 47.88 211 ALA A CA 1
ATOM 1665 C C . ALA A 1 211 ? 26.578 -2.408 4.210 1.00 47.88 211 ALA A C 1
ATOM 1667 O O . ALA A 1 211 ? 26.836 -1.218 4.386 1.00 47.88 211 ALA A O 1
ATOM 1668 N N . ALA A 1 212 ? 26.926 -3.353 5.091 1.00 51.94 212 ALA A N 1
ATOM 1669 C CA . ALA A 1 212 ? 27.698 -3.081 6.299 1.00 51.94 212 ALA A CA 1
ATOM 1670 C C . ALA A 1 212 ? 29.213 -2.966 6.038 1.00 51.94 212 ALA A C 1
ATOM 1672 O O . ALA A 1 212 ? 29.926 -2.397 6.865 1.00 51.94 212 ALA A O 1
ATOM 1673 N N . ASP A 1 213 ? 29.712 -3.462 4.899 1.00 51.47 213 ASP A N 1
ATOM 1674 C CA . ASP A 1 213 ? 31.143 -3.587 4.626 1.00 51.47 213 ASP A CA 1
ATOM 1675 C C . ASP A 1 213 ? 31.469 -3.258 3.145 1.00 51.47 213 ASP A C 1
ATOM 1677 O O . ASP A 1 213 ? 31.487 -4.120 2.271 1.00 51.47 213 ASP A O 1
ATOM 1681 N N . LYS A 1 214 ? 31.816 -1.986 2.883 1.00 43.25 214 LYS A N 1
ATOM 1682 C CA . LYS A 1 214 ? 32.644 -1.483 1.752 1.00 43.25 214 LYS A CA 1
ATOM 1683 C C . LYS A 1 214 ? 32.059 -1.150 0.348 1.00 43.25 214 LYS A C 1
ATOM 1685 O O . LYS A 1 214 ? 31.014 -1.636 -0.069 1.00 43.25 214 LYS A O 1
ATOM 1690 N N . PRO A 1 215 ? 32.787 -0.287 -0.420 1.00 36.09 215 PRO A N 1
ATOM 1691 C CA . PRO A 1 215 ? 32.333 0.331 -1.669 1.00 36.09 215 PRO A CA 1
ATOM 1692 C C . PRO A 1 215 ? 32.658 -0.432 -2.975 1.00 36.09 215 PRO A C 1
ATOM 1694 O O . PRO A 1 215 ? 33.785 -0.861 -3.197 1.00 36.09 215 PRO A O 1
ATOM 1697 N N . GLN A 1 216 ? 31.654 -0.405 -3.866 1.00 42.28 216 GLN A N 1
ATOM 1698 C CA . GLN A 1 216 ? 31.658 -0.196 -5.335 1.00 42.28 216 GLN A CA 1
ATOM 1699 C C . GLN A 1 216 ? 32.418 -1.141 -6.287 1.00 42.28 216 GLN A C 1
ATOM 1701 O O . GLN A 1 216 ? 33.639 -1.202 -6.261 1.00 42.28 216 GLN A O 1
ATOM 1706 N N . LEU A 1 217 ? 31.677 -1.693 -7.271 1.00 34.88 217 LEU A N 1
ATOM 1707 C CA . LEU A 1 217 ? 31.944 -1.668 -8.733 1.00 34.88 217 LEU A CA 1
ATOM 1708 C C . LEU A 1 217 ? 30.737 -2.268 -9.514 1.00 34.88 217 LEU A C 1
ATOM 1710 O O . LEU A 1 217 ? 30.103 -3.204 -9.036 1.00 34.88 217 LEU A O 1
ATOM 1714 N N . LEU A 1 218 ? 30.394 -1.716 -10.693 1.00 38.47 218 LEU A N 1
ATOM 1715 C CA . LEU A 1 218 ? 29.158 -1.994 -11.472 1.00 38.47 218 LEU A CA 1
ATOM 1716 C C . LEU A 1 218 ? 29.414 -2.546 -12.891 1.00 38.47 218 LEU A C 1
ATOM 1718 O O . LEU A 1 218 ? 30.420 -2.191 -13.506 1.00 38.47 218 LEU A O 1
ATOM 1722 N N . PRO A 1 219 ? 28.428 -3.275 -13.463 1.00 35.50 219 PRO A N 1
ATOM 1723 C CA . PRO A 1 219 ? 28.052 -3.113 -14.882 1.00 35.50 219 PRO A CA 1
ATOM 1724 C C . PRO A 1 219 ? 26.518 -3.078 -15.176 1.00 35.50 219 PRO A C 1
ATOM 1726 O O . PRO A 1 219 ? 25.708 -3.595 -14.412 1.00 35.50 219 PRO A O 1
ATOM 1729 N N . GLN A 1 220 ? 26.138 -2.459 -16.311 1.00 36.59 220 GLN A N 1
ATOM 1730 C CA . GLN A 1 220 ? 24.774 -2.154 -16.827 1.00 36.59 220 GLN A CA 1
ATOM 1731 C C . GLN A 1 220 ? 24.200 -3.210 -17.808 1.00 36.59 220 GLN A C 1
ATOM 1733 O O . GLN A 1 220 ? 24.989 -3.789 -18.547 1.00 36.59 220 GLN A O 1
ATOM 1738 N N . SER A 1 221 ? 22.857 -3.339 -17.948 1.00 30.64 221 SER A N 1
ATOM 1739 C CA . SER A 1 221 ? 22.119 -3.381 -19.253 1.00 30.64 221 SER A CA 1
ATOM 1740 C C . SER A 1 221 ? 20.565 -3.484 -19.127 1.00 30.64 221 SER A C 1
ATOM 1742 O O . SER A 1 221 ? 20.041 -3.597 -18.027 1.00 30.64 221 SER A O 1
ATOM 1744 N N . ARG A 1 222 ? 19.868 -3.407 -20.283 1.00 29.84 222 ARG A N 1
ATOM 1745 C CA . ARG A 1 222 ? 18.527 -2.862 -20.662 1.00 29.84 222 ARG A CA 1
ATOM 1746 C C . ARG A 1 222 ? 17.291 -3.814 -20.648 1.00 29.84 222 ARG A C 1
ATOM 1748 O O . ARG A 1 222 ? 17.444 -5.024 -20.544 1.00 29.84 222 ARG A O 1
ATOM 1755 N N . SER A 1 223 ? 16.085 -3.231 -20.840 1.00 34.66 223 SER A N 1
ATOM 1756 C CA . SER A 1 223 ? 14.704 -3.799 -20.782 1.00 34.66 223 SER A CA 1
ATOM 1757 C C . SER A 1 223 ? 13.951 -3.897 -22.134 1.00 34.66 223 SER A C 1
ATOM 1759 O O . SER A 1 223 ? 14.390 -3.234 -23.071 1.00 34.66 223 SER A O 1
ATOM 1761 N N . VAL A 1 224 ? 12.792 -4.614 -22.192 1.00 31.27 224 VAL A N 1
ATOM 1762 C CA . VAL A 1 224 ? 11.605 -4.397 -23.093 1.00 31.27 224 VAL A CA 1
ATOM 1763 C C . VAL A 1 224 ? 10.287 -5.022 -22.510 1.00 31.27 224 VAL A C 1
ATOM 1765 O O . VAL A 1 224 ? 10.345 -6.108 -21.945 1.00 31.27 224 VAL A O 1
ATOM 1768 N N . ASN A 1 225 ? 9.126 -4.340 -22.677 1.00 30.16 225 ASN A N 1
ATOM 1769 C CA . ASN A 1 225 ? 7.712 -4.651 -22.270 1.00 30.16 225 ASN A CA 1
ATOM 1770 C C . ASN A 1 225 ? 6.899 -5.464 -23.343 1.00 30.16 225 ASN A C 1
ATOM 1772 O O . ASN A 1 225 ? 7.405 -5.590 -24.452 1.00 30.16 225 ASN A O 1
ATOM 1776 N N . ARG A 1 226 ? 5.647 -5.987 -23.204 1.00 30.41 226 ARG A N 1
ATOM 1777 C CA . ARG A 1 226 ? 4.318 -5.417 -22.796 1.00 30.41 226 ARG A CA 1
ATOM 1778 C C . ARG A 1 226 ? 3.185 -6.500 -22.845 1.00 30.41 226 ARG A C 1
ATOM 1780 O O . ARG A 1 226 ? 3.350 -7.481 -23.562 1.00 30.41 226 ARG A O 1
ATOM 1787 N N . CYS A 1 227 ? 2.024 -6.254 -22.201 1.00 27.62 227 CYS A N 1
ATOM 1788 C CA . CYS A 1 227 ? 0.815 -7.122 -22.082 1.00 27.62 227 CYS A CA 1
ATOM 1789 C C . CYS A 1 227 ? -0.526 -6.383 -22.425 1.00 27.62 227 CYS A C 1
ATOM 1791 O O . CYS A 1 227 ? -0.496 -5.164 -22.611 1.00 27.62 227 CYS A O 1
ATOM 1793 N N . VAL A 1 228 ? -1.680 -7.091 -22.495 1.00 32.03 228 VAL A N 1
ATOM 1794 C CA . VAL A 1 228 ? -3.084 -6.599 -22.694 1.00 32.03 228 VAL A CA 1
ATOM 1795 C C . VAL A 1 228 ? -4.107 -7.472 -21.905 1.00 32.03 228 VAL A C 1
ATOM 1797 O O . VAL A 1 228 ? -3.904 -8.677 -21.823 1.00 32.03 228 VAL A O 1
ATOM 1800 N N . GLN A 1 229 ? -5.216 -6.898 -21.385 1.00 32.66 229 GLN A N 1
ATOM 1801 C CA . GLN A 1 229 ? -6.311 -7.557 -20.610 1.00 32.66 229 GLN A CA 1
ATOM 1802 C C . GLN A 1 229 ? -7.750 -7.248 -21.118 1.00 32.66 229 GLN A C 1
ATOM 1804 O O . GLN A 1 229 ? -7.934 -6.242 -21.811 1.00 32.66 229 GLN A O 1
ATOM 1809 N N . PRO A 1 230 ? -8.780 -8.025 -20.682 1.00 34.16 230 PRO A N 1
ATOM 1810 C CA . PRO A 1 230 ? -10.178 -7.567 -20.542 1.00 34.16 230 PRO A CA 1
ATOM 1811 C C . PRO A 1 230 ? -10.887 -7.892 -19.183 1.00 34.16 230 PRO A C 1
ATOM 1813 O O . PRO A 1 230 ? -10.334 -8.568 -18.325 1.00 34.16 230 PRO A O 1
ATOM 1816 N N . LEU A 1 231 ? -12.117 -7.354 -19.032 1.00 31.34 231 LEU A N 1
ATOM 1817 C CA . LEU A 1 231 ? -12.959 -7.050 -17.838 1.00 31.34 231 LEU A CA 1
ATOM 1818 C C . LEU A 1 231 ? -13.867 -8.172 -17.236 1.00 31.34 231 LEU A C 1
ATOM 1820 O O . LEU A 1 231 ? -14.111 -9.192 -17.870 1.00 31.34 231 LEU A O 1
ATOM 1824 N N . ILE A 1 232 ? -14.423 -7.882 -16.037 1.00 36.62 232 ILE A N 1
ATOM 1825 C CA . ILE A 1 232 ? -14.961 -8.753 -14.949 1.00 36.62 232 ILE A CA 1
ATOM 1826 C C . ILE A 1 232 ? -16.512 -8.755 -14.801 1.00 36.62 232 ILE A C 1
ATOM 1828 O O . ILE A 1 232 ? -17.152 -7.741 -15.089 1.00 36.62 232 ILE A O 1
ATOM 1832 N N . VAL A 1 233 ? -17.089 -9.837 -14.225 1.00 31.33 233 VAL A N 1
ATOM 1833 C CA . VAL A 1 233 ? -18.430 -9.927 -13.570 1.00 31.33 233 VAL A CA 1
ATOM 1834 C C . VAL A 1 233 ? -18.347 -10.813 -12.294 1.00 31.33 233 VAL A C 1
ATOM 1836 O O . VAL A 1 233 ? -17.713 -11.857 -12.324 1.00 31.33 233 VAL A O 1
ATOM 1839 N N . PHE A 1 234 ? -18.983 -10.414 -11.179 1.00 39.41 234 PHE A N 1
ATOM 1840 C CA . PHE A 1 234 ? -18.835 -10.975 -9.808 1.00 39.41 234 PHE A CA 1
ATOM 1841 C C . PHE A 1 234 ? -19.932 -12.000 -9.397 1.00 39.41 234 PHE A C 1
ATOM 1843 O O . PHE A 1 234 ? -21.088 -11.809 -9.773 1.00 39.41 234 PHE A O 1
ATOM 1850 N N . ASP A 1 235 ? -19.613 -12.994 -8.539 1.00 36.72 235 ASP A N 1
ATOM 1851 C CA . ASP A 1 235 ? -20.560 -13.974 -7.936 1.00 36.72 235 ASP A CA 1
ATOM 1852 C C . ASP A 1 235 ? -20.472 -14.011 -6.375 1.00 36.72 235 ASP A C 1
ATOM 1854 O O . ASP A 1 235 ? -19.380 -14.191 -5.825 1.00 36.72 235 ASP A O 1
ATOM 1858 N N . PRO A 1 236 ? -21.587 -13.826 -5.632 1.00 38.88 236 PRO A N 1
ATOM 1859 C CA . PRO A 1 236 ? -21.639 -13.674 -4.165 1.00 38.88 236 PRO A CA 1
ATOM 1860 C C . PRO A 1 236 ? -21.471 -14.938 -3.282 1.00 38.88 236 PRO A C 1
ATOM 1862 O O . PRO A 1 236 ? -21.634 -14.838 -2.064 1.00 38.88 236 PRO A O 1
ATOM 1865 N N . LEU A 1 237 ? -21.125 -16.117 -3.808 1.00 42.69 237 LEU A N 1
ATOM 1866 C CA . LEU A 1 237 ? -21.099 -17.376 -3.026 1.00 42.69 237 LEU A CA 1
ATOM 1867 C C . LEU A 1 237 ? -19.787 -17.718 -2.268 1.00 42.69 237 LEU A C 1
ATOM 1869 O O . LEU A 1 237 ? -19.725 -18.753 -1.605 1.00 42.69 237 LEU A O 1
ATOM 1873 N N . HIS A 1 238 ? -18.751 -16.868 -2.286 1.00 54.31 238 HIS A N 1
ATOM 1874 C CA . HIS A 1 238 ? -17.391 -17.246 -1.835 1.00 54.31 238 HIS A CA 1
ATOM 1875 C C . HIS A 1 238 ? -16.897 -16.706 -0.470 1.00 54.31 238 HIS A C 1
ATOM 1877 O O . HIS A 1 238 ? -15.725 -16.876 -0.120 1.00 54.31 238 HIS A O 1
ATOM 1883 N N . LEU A 1 239 ? -17.760 -16.097 0.348 1.00 56.38 239 LEU A N 1
ATOM 1884 C CA . LEU A 1 239 ? -17.372 -15.536 1.658 1.00 56.38 239 LEU A CA 1
ATOM 1885 C C . LEU A 1 239 ? -16.803 -16.549 2.688 1.00 56.38 239 LEU A C 1
ATOM 1887 O O . LEU A 1 239 ? -15.831 -16.205 3.365 1.00 56.38 239 LEU A O 1
ATOM 1891 N N . PRO A 1 240 ? -17.317 -17.790 2.828 1.00 56.66 240 PRO A N 1
ATOM 1892 C CA . PRO A 1 240 ? -16.843 -18.713 3.870 1.00 56.66 240 PRO A CA 1
ATOM 1893 C C . PRO A 1 240 ? -15.409 -19.221 3.656 1.00 56.66 240 PRO A C 1
ATOM 1895 O O . PRO A 1 240 ? -14.652 -19.379 4.611 1.00 56.66 240 PRO A O 1
ATOM 1898 N N . SER A 1 241 ? -15.008 -19.444 2.401 1.00 49.22 241 SER A N 1
ATOM 1899 C CA . SER A 1 241 ? -13.656 -19.898 2.046 1.00 49.22 241 SER A CA 1
ATOM 1900 C C . SER A 1 241 ? -12.586 -18.834 2.306 1.00 49.22 241 SER A C 1
ATOM 1902 O O . SER A 1 241 ? -11.459 -19.169 2.665 1.00 49.22 241 SER A O 1
ATOM 1904 N N . LEU A 1 242 ? -12.950 -17.554 2.179 1.00 58.97 242 LEU A N 1
ATOM 1905 C CA . LEU A 1 242 ? -12.048 -16.430 2.422 1.00 58.97 242 LEU A CA 1
ATOM 1906 C C . LEU A 1 242 ? -11.696 -16.319 3.915 1.00 58.97 242 LEU A C 1
ATOM 1908 O O . LEU A 1 242 ? -10.534 -16.128 4.256 1.00 58.97 242 LEU A O 1
ATOM 1912 N N . LEU A 1 243 ? -12.661 -16.549 4.813 1.00 66.12 243 LEU A N 1
ATOM 1913 C CA . LEU A 1 243 ? -12.426 -16.525 6.263 1.00 66.12 243 LEU A CA 1
ATOM 1914 C C . LEU A 1 243 ? -11.430 -17.595 6.733 1.00 66.12 243 LEU A C 1
ATOM 1916 O O . LEU A 1 243 ? -10.547 -17.295 7.535 1.00 66.12 243 LEU A O 1
ATOM 1920 N N . VAL A 1 244 ? -11.531 -18.825 6.221 1.00 68.69 244 VAL A N 1
ATOM 1921 C CA . VAL A 1 244 ? -10.621 -19.926 6.599 1.00 68.69 244 VAL A CA 1
ATOM 1922 C C . VAL A 1 244 ? -9.189 -19.645 6.135 1.00 68.69 244 VAL A C 1
ATOM 1924 O O . VAL A 1 244 ? -8.233 -19.896 6.871 1.00 68.69 244 VAL A O 1
ATOM 1927 N N . PHE A 1 245 ? -9.039 -19.064 4.944 1.00 68.75 245 PHE A N 1
ATOM 1928 C CA . PHE A 1 245 ? -7.743 -18.668 4.403 1.00 68.75 245 PHE A CA 1
ATOM 1929 C C . PHE A 1 245 ? -7.055 -17.597 5.268 1.00 68.75 245 PHE A C 1
ATOM 1931 O O . PHE A 1 245 ? -5.872 -17.735 5.587 1.00 68.75 245 PHE A O 1
ATOM 1938 N N . LEU A 1 246 ? -7.798 -16.590 5.740 1.00 53.22 246 LEU A N 1
ATOM 1939 C CA . LEU A 1 246 ? -7.253 -15.510 6.573 1.00 53.22 246 LEU A CA 1
ATOM 1940 C C . LEU A 1 246 ? -6.703 -15.989 7.926 1.00 53.22 246 LEU A C 1
ATOM 1942 O O . LEU A 1 246 ? -5.665 -15.497 8.367 1.00 53.22 246 LEU A O 1
ATOM 1946 N N . VAL A 1 247 ? -7.336 -16.981 8.565 1.00 67.50 247 VAL A N 1
ATOM 1947 C CA . VAL A 1 247 ? -6.844 -17.548 9.840 1.00 67.50 247 VAL A CA 1
ATOM 1948 C C . VAL A 1 247 ? -5.506 -18.274 9.656 1.00 67.50 247 VAL A C 1
ATOM 1950 O O . VAL A 1 247 ? -4.644 -18.227 10.532 1.00 67.50 247 VAL A O 1
ATOM 1953 N N . SER A 1 248 ? -5.298 -18.917 8.504 1.00 53.91 248 SER A N 1
ATOM 1954 C CA . SER A 1 248 ? -4.096 -19.722 8.244 1.00 53.91 248 SER A CA 1
ATOM 1955 C C . SER A 1 248 ? -2.812 -18.897 8.051 1.00 53.91 248 SER A C 1
ATOM 1957 O O . SER A 1 248 ? -1.716 -19.401 8.298 1.00 53.91 248 SER A O 1
ATOM 1959 N N . MET A 1 249 ? -2.930 -17.617 7.677 1.00 65.12 249 MET A N 1
ATOM 1960 C CA . MET A 1 249 ? -1.789 -16.728 7.408 1.00 65.12 249 MET A CA 1
ATOM 1961 C C . MET A 1 249 ? -1.206 -16.027 8.649 1.00 65.12 249 MET A C 1
ATOM 1963 O O . MET A 1 249 ? -0.098 -15.492 8.586 1.00 65.12 249 MET A O 1
ATOM 1967 N N . LEU A 1 250 ? -1.915 -16.019 9.783 1.00 56.81 250 LEU A N 1
ATOM 1968 C CA . LEU A 1 250 ? -1.551 -15.198 10.949 1.00 56.81 250 LEU A CA 1
ATOM 1969 C C . LEU A 1 250 ? -0.281 -15.672 11.681 1.00 56.81 250 LEU A C 1
ATOM 1971 O O . LEU A 1 250 ? 0.484 -14.855 12.191 1.00 56.81 250 LEU A O 1
ATOM 1975 N N . GLY A 1 251 ? -0.043 -16.985 11.738 1.00 63.53 251 GLY A N 1
ATOM 1976 C CA . GLY A 1 251 ? 1.100 -17.569 12.454 1.00 63.53 251 GLY A CA 1
ATOM 1977 C C . GLY A 1 251 ? 2.462 -17.203 11.839 1.00 63.53 251 GLY A C 1
ATOM 1978 O O . GLY A 1 251 ? 3.301 -16.626 12.530 1.00 63.53 251 GLY A O 1
ATOM 1979 N N . PRO A 1 252 ? 2.688 -17.464 10.537 1.00 50.50 252 PRO A N 1
ATOM 1980 C CA . PRO A 1 252 ? 3.969 -17.197 9.876 1.00 50.50 252 PRO A CA 1
ATOM 1981 C C . PRO A 1 252 ? 4.351 -15.711 9.799 1.00 50.50 252 PRO A C 1
ATOM 1983 O O . PRO A 1 252 ? 5.538 -15.390 9.714 1.00 50.50 252 PRO A O 1
ATOM 1986 N N . LEU A 1 253 ? 3.363 -14.809 9.818 1.00 42.94 253 LEU A N 1
ATOM 1987 C CA . LEU A 1 253 ? 3.575 -13.359 9.775 1.00 42.94 253 LEU A CA 1
ATOM 1988 C C . LEU A 1 253 ? 4.167 -12.838 11.098 1.00 42.94 253 LEU A C 1
ATOM 1990 O O . LEU A 1 253 ? 5.081 -12.011 11.090 1.00 42.94 253 LEU A O 1
ATOM 1994 N N . ARG A 1 254 ? 3.708 -13.387 12.233 1.00 48.94 254 ARG A N 1
ATOM 1995 C CA . ARG A 1 254 ? 4.150 -12.998 13.583 1.00 48.94 254 ARG A CA 1
ATOM 1996 C C . ARG A 1 254 ? 5.641 -13.262 13.814 1.00 48.94 254 ARG A C 1
ATOM 1998 O O . ARG A 1 254 ? 6.335 -12.436 14.400 1.00 48.94 254 ARG A O 1
ATOM 2005 N N . ASP A 1 255 ? 6.153 -14.376 13.297 1.00 41.25 255 ASP A N 1
ATOM 2006 C CA . ASP A 1 255 ? 7.540 -14.818 13.519 1.00 41.25 255 ASP A CA 1
ATOM 2007 C C . ASP A 1 255 ? 8.574 -14.120 12.610 1.00 41.25 255 ASP A C 1
ATOM 2009 O O . ASP A 1 255 ? 9.793 -14.275 12.789 1.00 41.25 255 ASP A O 1
ATOM 2013 N N . ARG A 1 256 ? 8.106 -13.364 11.608 1.00 51.72 256 ARG A N 1
ATOM 2014 C CA . ARG A 1 256 ? 8.952 -12.585 10.687 1.00 51.72 256 ARG A CA 1
ATOM 2015 C C . ARG A 1 256 ? 9.155 -11.144 11.163 1.00 51.72 256 ARG A C 1
ATOM 2017 O O . ARG A 1 256 ? 10.248 -10.615 10.999 1.00 51.72 256 ARG A O 1
ATOM 2024 N N . LEU A 1 257 ? 8.164 -10.565 11.840 1.00 44.72 257 LEU A N 1
ATOM 2025 C CA . LEU A 1 257 ? 8.224 -9.209 12.403 1.00 44.72 257 LEU A CA 1
ATOM 2026 C C . LEU A 1 257 ? 9.219 -9.062 13.566 1.00 44.72 257 LEU A C 1
ATOM 2028 O O . LEU A 1 257 ? 9.788 -7.995 13.755 1.00 44.72 257 LEU A O 1
ATOM 2032 N N . ALA A 1 258 ? 9.507 -10.136 14.303 1.00 41.47 258 ALA A N 1
ATOM 2033 C CA . ALA A 1 258 ? 10.394 -10.086 15.468 1.00 41.47 258 ALA A CA 1
ATOM 2034 C C . ALA A 1 258 ? 11.904 -9.954 15.148 1.00 41.47 258 ALA A C 1
ATOM 2036 O O . ALA A 1 258 ? 12.708 -9.920 16.079 1.00 41.47 258 ALA A O 1
ATOM 2037 N N . ARG A 1 259 ? 12.326 -9.944 13.869 1.00 39.41 259 ARG A N 1
ATOM 2038 C CA . ARG A 1 259 ? 13.747 -10.122 13.491 1.00 39.41 259 ARG A CA 1
ATOM 2039 C C . ARG A 1 259 ? 14.449 -8.964 12.769 1.00 39.41 259 ARG A C 1
ATOM 2041 O O . ARG A 1 259 ? 15.676 -8.977 12.773 1.00 39.41 259 ARG A O 1
ATOM 2048 N N . SER A 1 260 ? 13.761 -7.963 12.223 1.00 36.59 260 SER A N 1
ATOM 2049 C CA . SER A 1 260 ? 14.420 -6.879 11.461 1.00 36.59 260 SER A CA 1
ATOM 2050 C C . SER A 1 260 ? 14.482 -5.569 12.250 1.00 36.59 260 SER A C 1
ATOM 2052 O O . SER A 1 260 ? 13.655 -4.685 12.061 1.00 36.59 260 SER A O 1
ATOM 2054 N N . VAL A 1 261 ? 15.490 -5.430 13.120 1.00 38.75 261 VAL A N 1
ATOM 2055 C CA . VAL A 1 261 ? 15.831 -4.169 13.805 1.00 38.75 261 VAL A CA 1
ATOM 2056 C C . VAL A 1 261 ? 17.343 -3.951 13.715 1.00 38.75 261 VAL A C 1
ATOM 2058 O O . VAL A 1 261 ? 18.087 -4.645 14.411 1.00 38.75 261 VAL A O 1
ATOM 2061 N N . ARG A 1 262 ? 17.794 -2.998 12.878 1.00 33.62 262 ARG A N 1
ATOM 2062 C CA . ARG A 1 262 ? 18.865 -2.010 13.167 1.00 33.62 262 ARG A CA 1
ATOM 2063 C C . ARG A 1 262 ? 19.340 -1.228 11.923 1.00 33.62 262 ARG A C 1
ATOM 2065 O O . ARG A 1 262 ? 19.970 -1.792 11.039 1.00 33.62 262 ARG A O 1
ATOM 2072 N N . ALA A 1 263 ? 19.193 0.093 12.060 1.00 37.06 263 ALA A N 1
ATOM 2073 C CA . ALA A 1 263 ? 20.037 1.202 11.590 1.00 37.06 263 ALA A CA 1
ATOM 2074 C C . ALA A 1 263 ? 19.903 1.743 10.144 1.00 37.06 263 ALA A C 1
ATOM 2076 O O . ALA A 1 263 ? 20.270 1.067 9.189 1.00 37.06 263 ALA A O 1
ATOM 2077 N N . PHE A 1 264 ? 19.600 3.059 10.084 1.00 32.41 264 PHE A N 1
ATOM 2078 C CA . PHE A 1 264 ? 20.075 4.132 9.170 1.00 32.41 264 PHE A CA 1
ATOM 2079 C C . PHE A 1 264 ? 18.979 4.891 8.366 1.00 32.41 264 PHE A C 1
ATOM 2081 O O . PHE A 1 264 ? 17.946 4.332 8.017 1.00 32.41 264 PHE A O 1
ATOM 2088 N N . SER A 1 265 ? 19.203 6.195 8.104 1.00 36.56 265 SER A N 1
ATOM 2089 C CA . SER A 1 265 ? 18.178 7.268 8.027 1.00 36.56 265 SER A CA 1
ATOM 2090 C C . SER A 1 265 ? 18.112 8.131 6.732 1.00 36.56 265 SER A C 1
ATOM 2092 O O . SER A 1 265 ? 19.105 8.270 6.020 1.00 36.56 265 SER A O 1
ATOM 2094 N N . GLY A 1 266 ? 16.927 8.747 6.477 1.00 40.50 266 GLY A N 1
ATOM 2095 C CA . GLY A 1 266 ? 16.500 9.681 5.379 1.00 40.50 266 GLY A CA 1
ATOM 2096 C C . GLY A 1 266 ? 14.990 9.499 4.984 1.00 40.50 266 GLY A C 1
ATOM 2097 O O . GLY A 1 266 ? 14.418 8.550 5.518 1.00 40.50 266 GLY A O 1
ATOM 2098 N N . PRO A 1 267 ? 14.322 10.272 4.061 1.00 43.62 267 PRO A N 1
ATOM 2099 C CA . PRO A 1 267 ? 12.846 10.168 3.813 1.00 43.62 267 PRO A CA 1
ATOM 2100 C C . PRO A 1 267 ? 12.263 9.897 2.374 1.00 43.62 267 PRO A C 1
ATOM 2102 O O . PRO A 1 267 ? 12.607 10.572 1.414 1.00 43.62 267 PRO A O 1
ATOM 2105 N N . LEU A 1 268 ? 11.301 8.971 2.241 1.00 45.38 268 LEU A N 1
ATOM 2106 C CA . LEU A 1 268 ? 10.510 8.492 1.081 1.00 45.38 268 LEU A CA 1
ATOM 2107 C C . LEU A 1 268 ? 9.474 7.500 1.636 1.00 45.38 268 LEU A C 1
ATOM 2109 O O . LEU A 1 268 ? 9.838 6.476 2.182 1.00 45.38 268 LEU A O 1
ATOM 2113 N N . THR A 1 269 ? 8.173 7.755 1.531 1.00 45.03 269 THR A N 1
ATOM 2114 C CA . THR A 1 269 ? 7.183 7.022 2.344 1.00 45.03 269 THR A CA 1
ATOM 2115 C C . THR A 1 269 ? 6.328 6.025 1.543 1.00 45.03 269 THR A C 1
ATOM 2117 O O . THR A 1 269 ? 5.495 6.410 0.726 1.00 45.03 269 THR A O 1
ATOM 2120 N N . ILE A 1 270 ? 6.484 4.727 1.806 1.00 66.50 270 ILE A N 1
ATOM 2121 C CA . ILE A 1 270 ? 5.538 3.658 1.455 1.00 66.50 270 ILE A CA 1
ATOM 2122 C C . ILE A 1 270 ? 4.472 3.552 2.554 1.00 66.50 270 ILE A C 1
ATOM 2124 O O . ILE A 1 270 ? 4.790 3.578 3.739 1.00 66.50 270 ILE A O 1
ATOM 2128 N N . ILE A 1 271 ? 3.204 3.387 2.180 1.00 54.19 271 ILE A N 1
ATOM 2129 C CA . ILE A 1 271 ? 2.105 3.163 3.127 1.00 54.19 271 ILE A CA 1
ATOM 2130 C C . ILE A 1 271 ? 1.553 1.751 2.919 1.00 54.19 271 ILE A C 1
ATOM 2132 O O . ILE A 1 271 ? 1.018 1.418 1.856 1.00 54.19 271 ILE A O 1
ATOM 2136 N N . GLY A 1 272 ? 1.666 0.916 3.947 1.00 41.41 272 GLY A N 1
ATOM 2137 C CA . GLY A 1 272 ? 0.992 -0.375 4.039 1.00 41.41 272 GLY A CA 1
ATOM 2138 C C . GLY A 1 272 ? -0.189 -0.265 4.995 1.00 41.41 272 GLY A C 1
ATOM 2139 O O . GLY A 1 272 ? -0.020 0.102 6.146 1.00 41.41 272 GLY A O 1
ATOM 2140 N N . SER A 1 273 ? -1.408 -0.568 4.558 1.00 40.88 273 SER A N 1
ATOM 2141 C CA . SER A 1 273 ? -2.498 -0.810 5.511 1.00 40.88 273 SER A CA 1
ATOM 2142 C C . SER A 1 273 ? -2.703 -2.313 5.612 1.00 40.88 273 SER A C 1
ATOM 2144 O O . SER A 1 273 ? -2.986 -2.952 4.602 1.00 40.88 273 SER A O 1
ATOM 2146 N N . PHE A 1 274 ? -2.557 -2.865 6.812 1.00 39.03 274 PHE A N 1
ATOM 2147 C CA . PHE A 1 274 ? -2.890 -4.251 7.105 1.00 39.03 274 PHE A CA 1
ATOM 2148 C C . PHE A 1 274 ? -3.983 -4.242 8.166 1.00 39.03 274 PHE A C 1
ATOM 2150 O O . PHE A 1 274 ? -3.723 -3.936 9.321 1.00 39.03 274 PHE A O 1
ATOM 2157 N N . CYS A 1 275 ? -5.230 -4.526 7.801 1.00 29.66 275 CYS A N 1
ATOM 2158 C CA . CYS A 1 275 ? -6.308 -4.676 8.772 1.00 29.66 275 CYS A CA 1
ATOM 2159 C C . CYS A 1 275 ? -6.559 -6.162 9.029 1.00 29.66 275 CYS A C 1
ATOM 2161 O O . CYS A 1 275 ? -7.163 -6.833 8.196 1.00 29.66 275 CYS A O 1
ATOM 2163 N N . ILE A 1 276 ? -6.167 -6.667 10.201 1.00 28.62 276 ILE A N 1
ATOM 2164 C CA . ILE A 1 276 ? -6.787 -7.873 10.762 1.00 28.62 276 ILE A CA 1
ATOM 2165 C C . ILE A 1 276 ? -8.001 -7.415 11.571 1.00 28.62 276 ILE A C 1
ATOM 2167 O O . ILE A 1 276 ? -7.864 -6.803 12.626 1.00 28.62 276 ILE A O 1
ATOM 2171 N N . GLY A 1 277 ? -9.196 -7.726 11.077 1.00 25.59 277 GLY A N 1
ATOM 2172 C CA . GLY A 1 277 ? -10.437 -7.611 11.836 1.00 25.59 277 GLY A CA 1
ATOM 2173 C C . GLY A 1 277 ? -11.219 -8.913 11.729 1.00 25.59 277 GLY A C 1
ATOM 2174 O O . GLY A 1 277 ? -11.857 -9.159 10.710 1.00 25.59 277 GLY A O 1
ATOM 2175 N N . PHE A 1 278 ? -11.168 -9.748 12.768 1.00 25.75 278 PHE A N 1
ATOM 2176 C CA . PHE A 1 278 ? -12.131 -10.832 12.963 1.00 25.75 278 PHE A CA 1
ATOM 2177 C C . PHE A 1 278 ? -13.197 -10.347 13.945 1.00 25.75 278 PHE A C 1
ATOM 2179 O O . PHE A 1 278 ? -12.923 -10.191 15.130 1.00 25.75 278 PHE A O 1
ATOM 2186 N N . GLY A 1 279 ? -14.412 -10.111 13.450 1.00 25.53 279 GLY A N 1
ATOM 2187 C CA . GLY A 1 279 ? -15.589 -9.822 14.266 1.00 25.53 279 GLY A CA 1
ATOM 2188 C C . GLY A 1 279 ? -16.717 -10.783 13.911 1.00 25.53 279 GLY A C 1
ATOM 2189 O O . GLY A 1 279 ? -17.487 -10.518 12.993 1.00 25.53 279 GLY A O 1
ATOM 2190 N N . LEU A 1 280 ? -16.816 -11.909 14.622 1.00 28.28 280 LEU A N 1
ATOM 2191 C CA . LEU A 1 280 ? -18.034 -12.722 14.641 1.00 28.28 280 LEU A CA 1
ATOM 2192 C C . LEU A 1 280 ? -18.957 -12.152 15.721 1.00 28.28 280 LEU A C 1
ATOM 2194 O O . LEU A 1 280 ? -18.864 -12.518 16.889 1.00 28.28 280 LEU A O 1
ATOM 2198 N N . GLY A 1 281 ? -19.833 -11.229 15.327 1.00 24.38 281 GLY A N 1
ATOM 2199 C CA . GLY A 1 281 ? -20.931 -10.767 16.171 1.00 24.38 281 GLY A CA 1
ATOM 2200 C C . GLY A 1 281 ? -22.084 -11.766 16.127 1.00 24.38 281 GLY A C 1
ATOM 2201 O O . GLY A 1 281 ? -22.786 -11.855 15.122 1.00 24.38 281 GLY A O 1
ATOM 2202 N N . HIS A 1 282 ? -22.281 -12.517 17.210 1.00 21.47 282 HIS A N 1
ATOM 2203 C CA . HIS A 1 282 ? -23.527 -13.236 17.459 1.00 21.47 282 HIS A CA 1
ATOM 2204 C C . HIS A 1 282 ? -24.509 -12.259 18.114 1.00 21.47 282 HIS A C 1
ATOM 2206 O O . HIS A 1 282 ? -24.275 -11.804 19.230 1.00 21.47 282 HIS A O 1
ATOM 2212 N N . ILE A 1 283 ? -25.584 -11.914 17.407 1.00 29.08 283 ILE A N 1
ATOM 2213 C CA . ILE A 1 283 ? -26.702 -11.150 17.967 1.00 29.08 283 ILE A CA 1
ATOM 2214 C C . ILE A 1 283 ? -27.615 -12.145 18.687 1.00 29.08 283 ILE A C 1
ATOM 2216 O O . ILE A 1 283 ? -28.279 -12.940 18.019 1.00 29.08 283 ILE A O 1
ATOM 2220 N N . VAL A 1 284 ? -27.653 -12.087 20.021 1.00 29.86 284 VAL A N 1
ATOM 2221 C CA . VAL A 1 284 ? -28.809 -12.483 20.848 1.00 29.86 284 VAL A CA 1
ATOM 2222 C C . VAL A 1 284 ? -29.012 -11.425 21.916 1.00 29.86 284 VAL A C 1
ATOM 2224 O O . VAL A 1 284 ? -28.007 -11.074 22.570 1.00 29.86 284 VAL A O 1
#

Foldseek 3Di:
DLQPPDPQWPDKDDWAQFLFATKIFTASDWDWDADPVRDTDTDGQSQKMKGWGADDPDPVCLVVNLVSVVCVQCVLLVVVPVLDDLPDADDPVQLCLQLDLQRQGFLEFEAEDDPDDDPSNVVSCVSCLLQAAYEYPQDDPPDPCPPVPSHQPDYANHSVSVSCCCRVPVVSSSSSSSSNSVSSSVCSVPCPDDPPPVVVVVVVVVVSVVVVPDDDDDDDDDDDDDDDDDDDDDDDPCVVVSVVSSVVSPVVVVVVVVPTHDDDHHGGMGIGRRGDDDDPDDDD

pLDDT: mean 75.81, std 23.53, range [21.47, 97.44]

Organism: NCBI:txid1128425

Sequence (284 aa):
LLLDDNDDVVDTETWEETEHGRLRRASTYWIEQKDAHGLEHFEPARNVEILEVPSSDDVRSEYIAIRVLSTLIHGPFHTMDDLLSADHPSSDLLANVTAAPSTPLYTALVFLASPVLSAFEQTVVDCLAPLIPTIVLPRRPSARYATSPTLSSIVPASPAALQTLLFHTPPALSTLRSEAAQRFLHWREHCDRPWDKVKWEAHWRCASEAAADKPQLLPQSRSVNRCVQPLIVFDPLHLPSLLVFLVSMLGPLRDRLARSVRAFSGPLTIIGSFCIGFGLGHIV